Protein 2YN1 (pdb70)

Solvent-accessible surface area: 10398 Å² total; per-residue (Å²): 65,54,62,134,3,68,29,140,33,10,71,112,31,3,39,131,30,157,75,27,1,0,0,0,0,60,0,116,81,0,24,1,4,105,73,2,28,77,33,0,79,83,0,3,117,96,16,62,77,124,2,48,1,0,27,0,16,20,88,131,6,82,118,7,12,81,140,42,34,16,157,5,0,0,4,0,17,0,3,79,151,27,122,61,47,17,59,83,73,8,18,19,48,64,73,94,2,76,119,18,0,92,83,47,62,53,2,1,25,4,34,40,122,5,11,67,117,3,3,37,129,25,154,83,27,1,0,0,0,0,68,0,130,156,5,38,69,4,115,138,6,26,65,36,0,40,87,0,2,127,94,12,118,69,121,4,38,1,0,25,0,14,22,83,132,6,76,126,8,11,82,146,45,30,17,219,35,27,4,4,0,10,0,2,73,140,28,116,63,45,19,61,90,106,26,60,20,48,73,81,97,1,66,120,8,0,90,85,45,66

B-factor: mean 19.27, std 8.65, range [5.26, 53.18]

CATH classification: 3.40.30.10

Radius of gyration: 17.65 Å; Cα contacts (8 Å, |Δi|>4): 413; chains: 2; bounding box: 42×41×45 Å

Secondary structure (DSSP, 8-state):
-EEE--TTTHIIIIIT-SS-EEEEEE-TT-HHHHHHHHHHHHHHHHTTTT-EEEEEETTT-HHHHHHTT--SBSEEEEEETTEEEEEEES---HHHHHHHHHHH-/-EEE--TTTHIIIIIT-SS-EEEEEE-TT-HHHHHHHHHHHHHHHHTTTT-EEEEEETTT-HHHHHHTT--SSSEEEEEETTEEEEEEES---HHHHHHHHHHH-

Structure (mmCIF, N/CA/C/O backbone):
data_2YN1
#
_entry.id   2YN1
#
_cell.length_a   36.090
_cell.length_b   62.910
_cell.length_c   42.910
_cell.angle_alpha   90.00
_cell.angle_beta   109.17
_cell.angle_gamma   90.00
#
_symmetry.space_group_name_H-M   'P 1 21 1'
#
loop_
_entity.id
_entity.type
_entity.pdbx_description
1 polymer 'LGPCA THIOREDOXIN'
2 non-polymer 'TRIETHYLENE GLYCOL'
3 water water
#
loop_
_atom_site.group_PDB
_atom_site.id
_atom_site.type_symbol
_atom_site.label_atom_id
_atom_site.label_alt_id
_atom_site.label_comp_id
_atom_site.label_asym_id
_atom_site.label_entity_id
_atom_site.label_seq_id
_atom_site.pdbx_PDB_ins_code
_atom_site.Cartn_x
_atom_site.Cartn_y
_atom_site.Cartn_z
_atom_site.occupancy
_atom_site.B_iso_or_equiv
_atom_site.auth_seq_id
_atom_site.auth_comp_id
_atom_site.auth_asym_id
_atom_site.auth_atom_id
_atom_site.pdbx_PDB_model_num
ATOM 1 N N . SER A 1 2 ? 0.491 -11.423 25.013 1.00 35.24 2 SER A N 1
ATOM 2 C CA . SER A 1 2 ? 1.620 -11.415 25.939 1.00 31.04 2 SER A CA 1
ATOM 3 C C . SER A 1 2 ? 2.946 -11.173 25.220 1.00 15.67 2 SER A C 1
ATOM 4 O O . SER A 1 2 ? 3.423 -12.014 24.436 1.00 21.52 2 SER A O 1
ATOM 11 N N . ILE A 1 3 ? 3.580 -10.041 25.526 1.00 18.29 3 ILE A N 1
ATOM 12 C CA . ILE A 1 3 ? 4.891 -9.721 24.977 1.00 11.23 3 ILE A CA 1
ATOM 13 C C . ILE A 1 3 ? 5.913 -9.446 26.074 1.00 10.22 3 ILE A C 1
ATOM 14 O O . ILE A 1 3 ? 5.625 -8.673 26.987 1.00 11.47 3 ILE A O 1
ATOM 30 N N . ILE A 1 4 ? 7.066 -10.080 25.995 1.00 9.05 4 ILE A N 1
ATOM 31 C CA . ILE A 1 4 ? 8.172 -9.829 26.890 1.00 10.73 4 ILE A CA 1
ATOM 32 C C . ILE A 1 4 ? 9.330 -9.236 26.118 1.00 8.83 4 ILE A C 1
ATOM 33 O O . ILE A 1 4 ? 9.531 -9.527 24.940 1.00 9.36 4 ILE A O 1
ATOM 49 N N . HIS A 1 5 ? 10.064 -8.372 26.798 1.00 8.72 5 HIS A N 1
ATOM 50 C CA . HIS A 1 5 ? 11.328 -7.820 26.292 1.00 9.73 5 HIS A CA 1
ATOM 51 C C . HIS A 1 5 ? 12.472 -8.646 26.832 1.00 8.14 5 HIS A C 1
ATOM 52 O O . HIS A 1 5 ? 12.605 -8.829 28.036 1.00 10.46 5 HIS A O 1
ATOM 67 N N . VAL A 1 6 ? 13.276 -9.163 25.928 1.00 9.03 6 VAL A N 1
ATOM 68 C CA . VAL A 1 6 ? 14.278 -10.155 26.260 1.00 9.15 6 VAL A CA 1
ATOM 69 C C . VAL A 1 6 ? 15.667 -9.579 25.967 1.00 10.45 6 VAL A C 1
ATOM 70 O O . VAL A 1 6 ? 15.844 -8.810 24.988 1.00 11.52 6 VAL A O 1
ATOM 83 N N . THR A 1 7 ? 16.673 -9.978 26.744 1.00 10.31 7 THR A N 1
ATOM 84 C CA . THR A 1 7 ? 18.060 -9.541 26.525 1.00 9.61 7 THR A CA 1
ATOM 85 C C . THR A 1 7 ? 18.977 -10.726 26.313 1.00 11.30 7 THR A C 1
ATOM 86 O O . THR A 1 7 ? 18.586 -11.876 26.493 1.00 11.37 7 THR A O 1
ATOM 97 N N . ASP A 1 8 ? 20.219 -10.433 25.959 1.00 12.73 8 ASP A N 1
ATOM 98 C CA . ASP A 1 8 ? 21.246 -11.448 25.807 1.00 12.15 8 ASP A CA 1
ATOM 99 C C . ASP A 1 8 ? 21.295 -12.351 27.034 1.00 13.56 8 ASP A C 1
ATOM 100 O O . ASP A 1 8 ? 21.413 -13.571 26.908 1.00 14.02 8 ASP A O 1
ATOM 109 N N . ASP A 1 9 ? 21.193 -11.765 28.223 1.00 13.55 9 ASP A N 1
ATOM 110 C CA . ASP A 1 9 ? 21.341 -12.531 29.451 1.00 14.87 9 ASP A CA 1
ATOM 111 C C . ASP A 1 9 ? 20.149 -13.419 29.745 1.00 16.37 9 ASP A C 1
ATOM 112 O O . ASP A 1 9 ? 20.289 -14.416 30.463 1.00 21.10 9 ASP A O 1
ATOM 121 N N . SER A 1 10 ? 18.979 -13.073 29.234 1.00 12.20 10 SER A N 1
ATOM 122 C CA . SER A 1 10 ? 17.793 -13.856 29.515 1.00 12.37 10 SER A CA 1
ATOM 123 C C . SER A 1 10 ? 17.304 -14.700 28.354 1.00 11.27 10 SER A C 1
ATOM 124 O O . SER A 1 10 ? 16.317 -15.412 28.501 1.00 11.16 10 SER A O 1
ATOM 132 N N . PHE A 1 11 ? 17.949 -14.616 27.195 1.00 10.41 11 PHE A N 1
ATOM 133 C CA . PHE A 1 11 ? 17.452 -15.270 25.993 1.00 10.10 11 PHE A CA 1
ATOM 134 C C . PHE A 1 11 ? 17.331 -16.784 26.172 1.00 9.69 11 PHE A C 1
ATOM 135 O O . PHE A 1 11 ? 16.361 -17.406 25.742 1.00 9.37 11 PHE A O 1
ATOM 152 N N . ASP A 1 12 ? 18.325 -17.385 26.787 1.00 10.39 12 ASP A N 1
ATOM 153 C CA . ASP A 1 12 ? 18.285 -18.830 26.964 1.00 11.39 12 ASP A CA 1
ATOM 154 C C . ASP A 1 12 ? 17.057 -19.244 27.755 1.00 12.22 12 ASP A C 1
ATOM 155 O O . ASP A 1 12 ? 16.309 -20.139 27.351 1.00 12.74 12 ASP A O 1
ATOM 164 N N A GLN A 1 13 ? 16.825 -18.566 28.869 0.40 12.20 13 GLN A N 1
ATOM 165 N N B GLN A 1 13 ? 16.838 -18.596 28.892 0.60 10.95 13 GLN A N 1
ATOM 166 C CA A GLN A 1 13 ? 15.684 -18.886 29.708 0.40 14.34 13 GLN A CA 1
ATOM 167 C CA B GLN A 1 13 ? 15.661 -18.891 29.705 0.60 14.46 13 GLN A CA 1
ATOM 168 C C A GLN A 1 13 ? 14.336 -18.563 29.072 0.40 10.86 13 GLN A C 1
ATOM 169 C C B GLN A 1 13 ? 14.339 -18.590 29.010 0.60 12.42 13 GLN A C 1
ATOM 170 O O A GLN A 1 13 ? 13.397 -19.360 29.143 0.40 17.95 13 GLN A O 1
ATOM 171 O O B GLN A 1 13 ? 13.428 -19.428 28.962 0.60 11.53 13 GLN A O 1
ATOM 198 N N . ASP A 1 14 ? 14.235 -17.385 28.472 1.00 10.45 14 ASP A N 1
ATOM 199 C CA . ASP A 1 14 ? 12.958 -16.872 28.018 1.00 11.52 14 ASP A CA 1
ATOM 200 C C . ASP A 1 14 ? 12.537 -17.456 26.677 1.00 10.37 14 ASP A C 1
ATOM 201 O O . ASP A 1 14 ? 11.324 -17.555 26.386 1.00 10.37 14 ASP A O 1
ATOM 210 N N . VAL A 1 15 ? 13.522 -17.792 25.832 1.00 8.64 15 VAL A N 1
ATOM 211 C CA . VAL A 1 15 ? 13.239 -18.248 24.484 1.00 8.87 15 VAL A CA 1
ATOM 212 C C . VAL A 1 15 ? 13.616 -19.719 24.304 1.00 9.13 15 VAL A C 1
ATOM 213 O O . VAL A 1 15 ? 12.773 -20.543 23.917 1.00 11.53 15 VAL A O 1
ATOM 226 N N . LEU A 1 16 ? 14.842 -20.076 24.616 1.00 8.90 16 LEU A N 1
ATOM 227 C CA . LEU A 1 16 ? 15.269 -21.448 24.351 1.00 9.80 16 LEU A CA 1
ATOM 228 C C . LEU A 1 16 ? 14.617 -22.485 25.277 1.00 11.20 16 LEU A C 1
ATOM 229 O O . LEU A 1 16 ? 14.434 -23.630 24.879 1.00 14.16 16 LEU A O 1
ATOM 245 N N . LYS A 1 17 ? 14.221 -22.085 26.485 1.00 10.21 17 LYS A N 1
ATOM 246 C CA . LYS A 1 17 ? 13.650 -23.013 27.455 1.00 11.58 17 LYS A CA 1
ATOM 247 C C . LYS A 1 17 ? 12.146 -22.807 27.645 1.00 11.65 17 LYS A C 1
ATOM 248 O O . LYS A 1 17 ? 11.555 -23.380 28.573 1.00 13.81 17 LYS A O 1
ATOM 267 N N . ALA A 1 18 ? 11.515 -22.060 26.746 1.00 12.65 18 ALA A N 1
ATOM 268 C CA . ALA A 1 18 ? 10.081 -21.832 26.815 1.00 12.49 18 ALA A CA 1
ATOM 269 C C . ALA A 1 18 ? 9.272 -23.113 26.591 1.00 12.83 18 ALA A C 1
ATOM 270 O O . ALA A 1 18 ? 9.715 -24.017 25.883 1.00 15.14 18 ALA A O 1
ATOM 277 N N A ASP A 1 19 ? 8.088 -23.154 27.190 0.80 13.28 19 ASP A N 1
ATOM 278 N N B ASP A 1 19 ? 8.074 -23.193 27.147 0.20 10.83 19 ASP A N 1
ATOM 279 C CA A ASP A 1 19 ? 7.186 -24.308 27.129 0.80 13.83 19 ASP A CA 1
ATOM 280 C CA B ASP A 1 19 ? 7.271 -24.406 27.001 0.20 11.84 19 ASP A CA 1
ATOM 281 C C A ASP A 1 19 ? 6.307 -24.264 25.895 0.80 11.75 19 ASP A C 1
ATOM 282 C C B ASP A 1 19 ? 6.250 -24.281 25.869 0.20 11.78 19 ASP A C 1
ATOM 283 O O A ASP A 1 19 ? 5.608 -25.218 25.617 0.80 12.81 19 ASP A O 1
ATOM 284 O O B ASP A 1 19 ? 5.457 -25.188 25.624 0.20 17.10 19 ASP A O 1
ATOM 301 N N . LYS A 1 20 ? 6.277 -23.136 25.196 1.00 12.97 20 LYS A N 1
ATOM 302 C CA A LYS A 1 20 ? 5.565 -23.086 23.935 0.36 15.60 20 LYS A CA 1
ATOM 303 C CA B LYS A 1 20 ? 5.477 -22.892 23.994 0.64 10.88 20 LYS A CA 1
ATOM 304 C C . LYS A 1 20 ? 6.404 -22.323 22.935 1.00 11.14 20 LYS A C 1
ATOM 305 O O . LYS A 1 20 ? 7.440 -21.750 23.291 1.00 11.18 20 LYS A O 1
ATOM 342 N N . PRO A 1 21 ? 6.022 -22.397 21.654 1.00 11.61 21 PRO A N 1
ATOM 343 C CA . PRO A 1 21 ? 6.789 -21.700 20.622 1.00 10.55 21 PRO A CA 1
ATOM 344 C C . PRO A 1 21 ? 6.918 -20.221 20.952 1.00 10.89 21 PRO A C 1
ATOM 345 O O . PRO A 1 21 ? 6.062 -19.599 21.546 1.00 12.46 21 PRO A O 1
ATOM 356 N N . VAL A 1 22 ? 8.034 -19.631 20.531 1.00 9.63 22 VAL A N 1
ATOM 357 C CA . VAL A 1 22 ? 8.278 -18.236 20.777 1.00 8.57 22 VAL A CA 1
ATOM 358 C C . VAL A 1 22 ? 8.571 -17.519 19.463 1.00 9.06 22 VAL A C 1
ATOM 359 O O . VAL A 1 22 ? 9.496 -17.899 18.726 1.00 8.93 22 VAL A O 1
ATOM 372 N N . LEU A 1 23 ? 7.819 -16.459 19.178 1.00 7.86 23 LEU A N 1
ATOM 373 C CA . LEU A 1 23 ? 8.110 -15.591 18.046 1.00 6.87 23 LEU A CA 1
ATOM 374 C C . LEU A 1 23 ? 8.937 -14.453 18.533 1.00 6.92 23 LEU A C 1
ATOM 375 O O . LEU A 1 23 ? 8.491 -13.635 19.350 1.00 9.24 23 LEU A O 1
ATOM 391 N N . VAL A 1 24 ? 10.158 -14.360 18.035 1.00 6.62 24 VAL A N 1
ATOM 392 C CA . VAL A 1 24 ? 11.104 -13.318 18.399 1.00 5.71 24 VAL A CA 1
ATOM 393 C C . VAL A 1 24 ? 11.114 -12.225 17.335 1.00 7.18 24 VAL A C 1
ATOM 394 O O . VAL A 1 24 ? 11.350 -12.490 16.164 1.00 7.78 24 VAL A O 1
ATOM 407 N N . ASP A 1 25 ? 10.899 -10.988 17.782 1.00 6.59 25 ASP A N 1
ATOM 408 C CA . ASP A 1 25 ? 10.900 -9.769 16.951 1.00 6.39 25 ASP A CA 1
ATOM 409 C C . ASP A 1 25 ? 12.194 -9.051 17.199 1.00 6.12 25 ASP A C 1
ATOM 410 O O . ASP A 1 25 ? 12.389 -8.511 18.289 1.00 7.77 25 ASP A O 1
ATOM 419 N N . PHE A 1 26 ? 13.079 -9.060 16.206 1.00 6.64 26 PHE A N 1
ATOM 420 C CA . PHE A 1 26 ? 14.321 -8.326 16.300 1.00 7.44 26 PHE A CA 1
ATOM 421 C C . PHE A 1 26 ? 14.131 -6.923 15.755 1.00 7.44 26 PHE A C 1
ATOM 422 O O . PHE A 1 26 ? 13.735 -6.769 14.588 1.00 9.57 26 PHE A O 1
ATOM 439 N N . TRP A 1 27 ? 14.373 -5.906 16.582 1.00 7.95 27 TRP A N 1
ATOM 440 C CA . TRP A 1 27 ? 14.019 -4.536 16.251 1.00 8.82 27 TRP A CA 1
ATOM 441 C C . TRP A 1 27 ? 15.071 -3.563 16.744 1.00 8.26 27 TRP A C 1
ATOM 442 O O . TRP A 1 27 ? 15.994 -3.937 17.458 1.00 9.72 27 TRP A O 1
ATOM 463 N N . ALA A 1 28 ? 14.944 -2.308 16.301 1.00 8.64 28 ALA A N 1
ATOM 464 C CA . ALA A 1 28 ? 15.753 -1.199 16.809 1.00 8.68 28 ALA A CA 1
ATOM 465 C C . ALA A 1 28 ? 15.005 0.094 16.485 1.00 10.48 28 ALA A C 1
ATOM 466 O O . ALA A 1 28 ? 14.122 0.139 15.635 1.00 10.58 28 ALA A O 1
ATOM 473 N N . GLU A 1 29 ? 15.411 1.160 17.153 1.00 11.46 29 GLU A N 1
ATOM 474 C CA A GLU A 1 29 ? 14.800 2.483 17.025 0.53 12.45 29 GLU A CA 1
ATOM 475 C CA B GLU A 1 29 ? 14.738 2.453 17.009 0.47 12.42 29 GLU A CA 1
ATOM 476 C C . GLU A 1 29 ? 14.860 3.042 15.609 1.00 12.91 29 GLU A C 1
ATOM 477 O O . GLU A 1 29 ? 13.976 3.805 15.175 1.00 13.73 29 GLU A O 1
ATOM 500 N N . TRP A 1 30 ? 15.931 2.706 14.898 1.00 12.17 30 TRP A N 1
ATOM 501 C CA . TRP A 1 30 ? 16.155 3.253 13.567 1.00 13.57 30 TRP A CA 1
ATOM 502 C C . TRP A 1 30 ? 15.453 2.481 12.482 1.00 12.28 30 TRP A C 1
ATOM 503 O O . TRP A 1 30 ? 15.685 2.698 11.288 1.00 14.86 30 TRP A O 1
ATOM 524 N N . CYS A 1 31 ? 14.615 1.541 12.898 1.00 12.31 31 CYS A N 1
ATOM 525 C CA . CYS A 1 31 ? 13.935 0.670 11.954 1.00 13.81 31 CYS A CA 1
ATOM 526 C C . CYS A 1 31 ? 12.470 1.056 11.751 1.00 12.00 31 CYS A C 1
ATOM 527 O O . CYS A 1 31 ? 11.623 0.685 12.539 1.00 12.44 31 CYS A O 1
ATOM 534 N N . GLY A 1 32 ? 12.168 1.787 10.694 1.00 13.39 32 GLY A N 1
ATOM 535 C CA . GLY A 1 32 ? 10.803 2.215 10.457 1.00 14.84 32 GLY A CA 1
ATOM 536 C C . GLY A 1 32 ? 9.817 1.062 10.274 1.00 12.75 32 GLY A C 1
ATOM 537 O O . GLY A 1 32 ? 8.744 1.034 10.851 1.00 13.84 32 GLY A O 1
ATOM 541 N N . PRO A 1 33 ? 10.182 0.071 9.449 1.00 12.30 33 PRO A N 1
ATOM 542 C CA . PRO A 1 33 ? 9.253 -1.044 9.267 1.00 11.56 33 PRO A CA 1
ATOM 543 C C . PRO A 1 33 ? 9.011 -1.824 10.540 1.00 12.48 33 PRO A C 1
ATOM 544 O O . PRO A 1 33 ? 7.938 -2.383 10.687 1.00 13.39 33 PRO A O 1
ATOM 555 N N . CYS A 1 34 ? 9.994 -1.879 11.429 1.00 9.89 34 CYS A N 1
ATOM 556 C CA . CYS A 1 34 ? 9.785 -2.516 12.724 1.00 11.50 34 CYS A CA 1
ATOM 557 C C . CYS A 1 34 ? 8.648 -1.819 13.467 1.00 13.79 34 CYS A C 1
ATOM 558 O O . CYS A 1 34 ? 7.809 -2.481 14.096 1.00 13.76 34 CYS A O 1
ATOM 565 N N A LYS A 1 35 ? 8.601 -0.493 13.400 0.73 10.90 35 LYS A N 1
ATOM 566 N N B LYS A 1 35 ? 8.645 -0.493 13.403 0.27 15.57 35 LYS A N 1
ATOM 567 C CA A LYS A 1 35 ? 7.547 0.266 14.086 0.73 15.36 35 LYS A CA 1
ATOM 568 C CA B LYS A 1 35 ? 7.623 0.305 14.061 0.27 16.86 35 LYS A CA 1
ATOM 569 C C A LYS A 1 35 ? 6.208 0.029 13.435 0.73 18.17 35 LYS A C 1
ATOM 570 C C B LYS A 1 35 ? 6.271 -0.006 13.446 0.27 13.35 35 LYS A C 1
ATOM 571 O O A LYS A 1 35 ? 5.167 0.018 14.105 0.73 18.40 35 LYS A O 1
ATOM 572 O O B LYS A 1 35 ? 5.275 -0.133 14.165 0.27 15.09 35 LYS A O 1
ATOM 609 N N . MET A 1 36 ? 6.238 -0.148 12.123 1.00 17.64 36 MET A N 1
ATOM 610 C CA A MET A 1 36 ? 5.044 -0.467 11.336 0.40 18.27 36 MET A CA 1
ATOM 611 C CA B MET A 1 36 ? 4.996 -0.422 11.428 0.60 18.62 36 MET A CA 1
ATOM 612 C C . MET A 1 36 ? 4.424 -1.787 11.791 1.00 17.18 36 MET A C 1
ATOM 613 O O . MET A 1 36 ? 3.200 -1.922 11.885 1.00 21.86 36 MET A O 1
ATOM 640 N N . ILE A 1 37 ? 5.260 -2.780 12.069 1.00 13.35 37 ILE A N 1
ATOM 641 C CA . ILE A 1 37 ? 4.732 -4.088 12.422 1.00 15.92 37 ILE A CA 1
ATOM 642 C C . ILE A 1 37 ? 4.441 -4.255 13.913 1.00 13.71 37 ILE A C 1
ATOM 643 O O . ILE A 1 37 ? 3.737 -5.196 14.311 1.00 13.31 37 ILE A O 1
ATOM 659 N N . ALA A 1 38 ? 4.943 -3.350 14.753 1.00 12.36 38 ALA A N 1
ATOM 660 C CA . ALA A 1 38 ? 4.750 -3.499 16.188 1.00 11.31 38 ALA A CA 1
ATOM 661 C C . ALA A 1 38 ? 3.277 -3.655 16.582 1.00 12.49 38 ALA A C 1
ATOM 662 O O . ALA A 1 38 ? 2.958 -4.567 17.343 1.00 13.59 38 ALA A O 1
ATOM 669 N N . PRO A 1 39 ? 2.374 -2.786 16.094 1.00 13.80 39 PRO A N 1
ATOM 670 C CA . PRO A 1 39 ? 0.959 -2.954 16.472 1.00 15.47 39 PRO A CA 1
ATOM 671 C C . PRO A 1 39 ? 0.357 -4.283 15.992 1.00 15.44 39 PRO A C 1
ATOM 672 O O . PRO A 1 39 ? -0.556 -4.801 16.646 1.00 16.40 39 PRO A O 1
ATOM 683 N N . ILE A 1 40 ? 0.837 -4.818 14.867 1.00 13.23 40 ILE A N 1
ATOM 684 C CA A ILE A 1 40 ? 0.392 -6.117 14.391 0.56 12.47 40 ILE A CA 1
ATOM 685 C CA B ILE A 1 40 ? 0.397 -6.120 14.392 0.44 12.09 40 ILE A CA 1
ATOM 686 C C . ILE A 1 40 ? 0.844 -7.188 15.373 1.00 13.45 40 ILE A C 1
ATOM 687 O O . ILE A 1 40 ? 0.071 -8.068 15.734 1.00 14.82 40 ILE A O 1
ATOM 718 N N . LEU A 1 41 ? 2.095 -7.118 15.836 1.00 11.21 41 LEU A N 1
ATOM 719 C CA . LEU A 1 41 ? 2.555 -8.101 16.810 1.00 12.36 41 LEU A CA 1
ATOM 720 C C . LEU A 1 41 ? 1.788 -8.016 18.118 1.00 13.76 41 LEU A C 1
ATOM 721 O O . LEU A 1 41 ? 1.552 -9.026 18.771 1.00 13.68 41 LEU A O 1
ATOM 737 N N . ASP A 1 42 ? 1.401 -6.808 18.521 1.00 13.65 42 ASP A N 1
ATOM 738 C CA . ASP A 1 42 ? 0.610 -6.651 19.729 1.00 14.97 42 ASP A CA 1
ATOM 739 C C . ASP A 1 42 ? -0.680 -7.468 19.584 1.00 14.73 42 ASP A C 1
ATOM 740 O O . ASP A 1 42 ? -1.086 -8.170 20.507 1.00 17.30 42 ASP A O 1
ATOM 749 N N . GLU A 1 43 ? -1.324 -7.354 18.428 1.00 14.39 43 GLU A N 1
ATOM 750 C CA . GLU A 1 43 ? -2.579 -8.071 18.188 1.00 13.31 43 GLU A CA 1
ATOM 751 C C . GLU A 1 43 ? -2.330 -9.574 18.100 1.00 15.13 43 GLU A C 1
ATOM 752 O O . GLU A 1 43 ? -3.047 -10.371 18.709 1.00 14.59 43 GLU A O 1
ATOM 764 N N . ILE A 1 44 ? -1.303 -9.962 17.375 1.00 12.36 44 ILE A N 1
ATOM 765 C CA . ILE A 1 44 ? -1.005 -11.374 17.222 1.00 10.81 44 ILE A CA 1
ATOM 766 C C . ILE A 1 44 ? -0.681 -12.030 18.548 1.00 12.03 44 ILE A C 1
ATOM 767 O O . ILE A 1 44 ? -1.092 -13.178 18.814 1.00 10.75 44 ILE A O 1
ATOM 783 N N . ALA A 1 45 ? 0.037 -11.319 19.402 1.00 11.71 45 ALA A N 1
ATOM 784 C CA . ALA A 1 45 ? 0.387 -11.881 20.684 1.00 13.66 45 ALA A CA 1
ATOM 785 C C . ALA A 1 45 ? -0.845 -12.231 21.510 1.00 14.14 45 ALA A C 1
ATOM 786 O O . ALA A 1 45 ? -0.846 -13.229 22.257 1.00 15.95 45 ALA A O 1
ATOM 793 N N . GLU A 1 46 ? -1.889 -11.425 21.384 1.00 13.70 46 GLU A N 1
ATOM 794 C CA . GLU A 1 46 ? -3.113 -11.689 22.111 1.00 15.08 46 GLU A CA 1
ATOM 795 C C . GLU A 1 46 ? -3.877 -12.820 21.436 1.00 15.59 46 GLU A C 1
ATOM 796 O O . GLU A 1 46 ? -4.325 -13.763 22.090 1.00 17.47 46 GLU A O 1
ATOM 808 N N . GLU A 1 47 ? -4.040 -12.725 20.122 1.00 13.64 47 GLU A N 1
ATOM 809 C CA . GLU A 1 47 ? -4.868 -13.663 19.375 1.00 14.03 47 GLU A CA 1
ATOM 810 C C . GLU A 1 47 ? -4.292 -15.088 19.415 1.00 13.57 47 GLU A C 1
ATOM 811 O O . GLU A 1 47 ? -5.030 -16.055 19.471 1.00 14.36 47 GLU A O 1
ATOM 823 N N . TYR A 1 48 ? -2.974 -15.205 19.469 1.00 12.49 48 TYR A N 1
ATOM 824 C CA . TYR A 1 48 ? -2.284 -16.493 19.486 1.00 12.59 48 TYR A CA 1
ATOM 825 C C . TYR A 1 48 ? -1.764 -16.872 20.878 1.00 13.11 48 TYR A C 1
ATOM 826 O O . TYR A 1 48 ? -0.938 -17.771 20.997 1.00 15.53 48 TYR A O 1
ATOM 844 N N A GLU A 1 49 ? -2.269 -16.196 21.910 0.44 15.62 49 GLU A N 1
ATOM 845 N N B GLU A 1 49 ? -2.268 -16.229 21.925 0.56 16.14 49 GLU A N 1
ATOM 846 C CA A GLU A 1 49 ? -1.879 -16.440 23.302 0.44 19.18 49 GLU A CA 1
ATOM 847 C CA B GLU A 1 49 ? -1.748 -16.458 23.272 0.56 26.02 49 GLU A CA 1
ATOM 848 C C A GLU A 1 49 ? -1.728 -17.930 23.625 0.44 20.39 49 GLU A C 1
ATOM 849 C C B GLU A 1 49 ? -1.777 -17.923 23.727 0.56 18.96 49 GLU A C 1
ATOM 850 O O A GLU A 1 49 ? -0.732 -18.368 24.215 0.44 14.27 49 GLU A O 1
ATOM 851 O O B GLU A 1 49 ? -0.943 -18.333 24.534 0.56 31.55 49 GLU A O 1
ATOM 874 N N . GLY A 1 50 ? -2.717 -18.713 23.226 1.00 18.76 50 GLY A N 1
ATOM 875 C CA . GLY A 1 50 ? -2.754 -20.121 23.587 1.00 20.22 50 GLY A CA 1
ATOM 876 C C . GLY A 1 50 ? -1.677 -20.971 22.913 1.00 23.28 50 GLY A C 1
ATOM 877 O O . GLY A 1 50 ? -1.415 -22.100 23.326 1.00 25.00 50 GLY A O 1
ATOM 882 N N . LYS A 1 51 ? -1.063 -20.420 21.874 1.00 17.10 51 LYS A N 1
ATOM 883 C CA . LYS A 1 51 ? -0.198 -21.155 20.954 1.00 15.45 51 LYS A CA 1
ATOM 884 C C . LYS A 1 51 ? 1.238 -20.691 20.914 1.00 15.95 51 LYS A C 1
ATOM 885 O O . LYS A 1 51 ? 2.088 -21.387 20.365 1.00 18.55 51 LYS A O 1
ATOM 904 N N . LEU A 1 52 ? 1.505 -19.536 21.485 1.00 13.06 52 LEU A N 1
ATOM 905 C CA A LEU A 1 52 ? 2.691 -18.797 21.159 0.56 12.26 52 LEU A CA 1
ATOM 906 C CA B LEU A 1 52 ? 2.664 -18.762 21.113 0.44 18.40 52 LEU A CA 1
ATOM 907 C C . LEU A 1 52 ? 2.993 -17.742 22.197 1.00 13.70 52 LEU A C 1
ATOM 908 O O . LEU A 1 52 ? 2.093 -17.155 22.781 1.00 15.04 52 LEU A O 1
ATOM 939 N N . LYS A 1 53 ? 4.280 -17.535 22.445 1.00 12.38 53 LYS A N 1
ATOM 940 C CA . LYS A 1 53 ? 4.806 -16.497 23.268 1.00 14.09 53 LYS A CA 1
ATOM 941 C C . LYS A 1 53 ? 5.512 -15.505 22.322 1.00 14.91 53 LYS A C 1
ATOM 942 O O . LYS A 1 53 ? 6.146 -15.946 21.386 1.00 14.00 53 LYS A O 1
ATOM 961 N N . VAL A 1 54 ? 5.356 -14.204 22.522 1.00 12.66 54 VAL A N 1
ATOM 962 C CA . VAL A 1 54 ? 6.070 -13.199 21.732 1.00 12.67 54 VAL A CA 1
ATOM 963 C C . VAL A 1 54 ? 7.156 -12.489 22.534 1.00 15.22 54 VAL A C 1
ATOM 964 O O . VAL A 1 54 ? 6.918 -12.074 23.672 1.00 12.05 54 VAL A O 1
ATOM 977 N N . ALA A 1 55 ? 8.357 -12.417 21.974 1.00 10.53 55 ALA A N 1
ATOM 978 C CA . ALA A 1 55 ? 9.475 -11.780 22.612 1.00 9.96 55 ALA A CA 1
ATOM 979 C C . ALA A 1 55 ? 10.085 -10.733 21.727 1.00 8.67 55 ALA A C 1
ATOM 980 O O . ALA A 1 55 ? 10.170 -10.941 20.506 1.00 13.32 55 ALA A O 1
ATOM 987 N N . LYS A 1 56 ? 10.538 -9.632 22.295 1.00 8.03 56 LYS A N 1
ATOM 988 C CA . LYS A 1 56 ? 11.189 -8.587 21.507 1.00 9.40 56 LYS A CA 1
ATOM 989 C C . LYS A 1 56 ? 12.628 -8.498 21.944 1.00 8.85 56 LYS A C 1
ATOM 990 O O . LYS A 1 56 ? 12.925 -8.514 23.133 1.00 10.28 56 LYS A O 1
ATOM 1009 N N . VAL A 1 57 ? 13.525 -8.404 20.968 1.00 9.02 57 VAL A N 1
ATOM 1010 C CA . VAL A 1 57 ? 14.928 -8.255 21.221 1.00 9.18 57 VAL A CA 1
ATOM 1011 C C . VAL A 1 57 ? 15.442 -7.050 20.459 1.00 7.85 57 VAL A C 1
ATOM 1012 O O . VAL A 1 57 ? 15.430 -7.031 19.217 1.00 8.44 57 VAL A O 1
ATOM 1025 N N . ASN A 1 58 ? 15.870 -6.039 21.194 1.00 8.65 58 ASN A N 1
ATOM 1026 C CA . ASN A 1 58 ? 16.454 -4.856 20.578 1.00 10.68 58 ASN A CA 1
ATOM 1027 C C . ASN A 1 58 ? 17.872 -5.212 20.172 1.00 10.83 58 ASN A C 1
ATOM 1028 O O . ASN A 1 58 ? 18.681 -5.546 21.028 1.00 12.27 58 ASN A O 1
ATOM 1039 N N . ILE A 1 59 ? 18.185 -5.173 18.879 1.00 9.32 59 ILE A N 1
ATOM 1040 C CA . ILE A 1 59 ? 19.496 -5.661 18.430 1.00 11.43 59 ILE A CA 1
ATOM 1041 C C . ILE A 1 59 ? 20.647 -4.732 18.769 1.00 12.28 59 ILE A C 1
ATOM 1042 O O . ILE A 1 59 ? 21.778 -5.192 18.850 1.00 14.21 59 ILE A O 1
ATOM 1058 N N . ASP A 1 60 ? 20.378 -3.451 18.989 1.00 11.79 60 ASP A N 1
ATOM 1059 C CA . ASP A 1 60 ? 21.469 -2.538 19.346 1.00 15.90 60 ASP A CA 1
ATOM 1060 C C . ASP A 1 60 ? 21.933 -2.842 20.769 1.00 15.16 60 ASP A C 1
ATOM 1061 O O . ASP A 1 60 ? 23.124 -2.723 21.082 1.00 19.88 60 ASP A O 1
ATOM 1070 N N . GLU A 1 61 ? 20.999 -3.249 21.624 1.00 13.64 61 GLU A N 1
ATOM 1071 C CA . GLU A 1 61 ? 21.285 -3.506 23.021 1.00 14.23 61 GLU A CA 1
ATOM 1072 C C . GLU A 1 61 ? 21.734 -4.951 23.267 1.00 12.27 61 GLU A C 1
ATOM 1073 O O . GLU A 1 61 ? 22.313 -5.250 24.316 1.00 13.22 61 GLU A O 1
ATOM 1085 N N . ASN A 1 62 ? 21.514 -5.824 22.296 1.00 11.51 62 ASN A N 1
ATOM 1086 C CA . ASN A 1 62 ? 21.784 -7.252 22.477 1.00 10.90 62 ASN A CA 1
ATOM 1087 C C . ASN A 1 62 ? 22.602 -7.842 21.335 1.00 11.06 62 ASN A C 1
ATOM 1088 O O . ASN A 1 62 ? 22.100 -8.643 20.539 1.00 11.26 62 ASN A O 1
ATOM 1099 N N . PRO A 1 63 ? 23.876 -7.472 21.273 1.00 12.41 63 PRO A N 1
ATOM 1100 C CA . PRO A 1 63 ? 24.734 -7.915 20.173 1.00 12.97 63 PRO A CA 1
ATOM 1101 C C . PRO A 1 63 ? 25.033 -9.402 20.213 1.00 12.61 63 PRO A C 1
ATOM 1102 O O . PRO A 1 63 ? 25.338 -9.986 19.179 1.00 13.73 63 PRO A O 1
ATOM 1113 N N . GLU A 1 64 ? 24.994 -10.028 21.373 1.00 11.69 64 GLU A N 1
ATOM 1114 C CA . GLU A 1 64 ? 25.327 -11.446 21.409 1.00 13.39 64 GLU A CA 1
ATOM 1115 C C . GLU A 1 64 ? 24.272 -12.235 20.646 1.00 11.64 64 GLU A C 1
ATOM 1116 O O . GLU A 1 64 ? 24.599 -13.123 19.842 1.00 12.30 64 GLU A O 1
ATOM 1128 N N . THR A 1 65 ? 23.004 -11.915 20.868 1.00 10.32 65 THR A N 1
ATOM 1129 C CA . THR A 1 65 ? 21.945 -12.691 20.259 1.00 9.81 65 THR A CA 1
ATOM 1130 C C . THR A 1 65 ? 21.886 -12.336 18.771 1.00 9.23 65 THR A C 1
ATOM 1131 O O . THR A 1 65 ? 21.706 -13.206 17.919 1.00 10.14 65 THR A O 1
ATOM 1142 N N . ALA A 1 66 ? 22.096 -11.068 18.435 1.00 10.23 66 ALA A N 1
ATOM 1143 C CA . ALA A 1 66 ? 22.087 -10.695 17.038 1.00 11.95 66 ALA A CA 1
ATOM 1144 C C . ALA A 1 66 ? 23.179 -11.451 16.280 1.00 11.37 66 ALA A C 1
ATOM 1145 O O . ALA A 1 66 ? 22.944 -11.961 15.190 1.00 12.20 66 ALA A O 1
ATOM 1152 N N . ALA A 1 67 ? 24.383 -11.516 16.846 1.00 10.64 67 ALA A N 1
ATOM 1153 C CA . ALA A 1 67 ? 25.462 -12.215 16.200 1.00 12.42 67 ALA A CA 1
ATOM 1154 C C . ALA A 1 67 ? 25.174 -13.706 16.117 1.00 12.64 67 ALA A C 1
ATOM 1155 O O . ALA A 1 67 ? 25.398 -14.320 15.077 1.00 13.15 67 ALA A O 1
ATOM 1162 N N . LYS A 1 68 ? 24.730 -14.305 17.209 1.00 11.23 68 LYS A N 1
ATOM 1163 C CA . LYS A 1 68 ? 24.545 -15.753 17.257 1.00 12.90 68 LYS A CA 1
ATOM 1164 C C . LYS A 1 68 ? 23.578 -16.228 16.178 1.00 10.35 68 LYS A C 1
ATOM 1165 O O . LYS A 1 68 ? 23.817 -17.237 15.522 1.00 13.83 68 LYS A O 1
ATOM 1184 N N . TYR A 1 69 ? 22.497 -15.488 15.975 1.00 11.35 69 TYR A N 1
ATOM 1185 C CA . TYR A 1 69 ? 21.460 -15.902 15.037 1.00 12.10 69 TYR A CA 1
ATOM 1186 C C . TYR A 1 69 ? 21.601 -15.242 13.663 1.00 11.70 69 TYR A C 1
ATOM 1187 O O . TYR A 1 69 ? 20.728 -15.423 12.835 1.00 12.76 69 TYR A O 1
ATOM 1205 N N . GLY A 1 70 ? 22.699 -14.521 13.424 1.00 11.13 70 GLY A N 1
ATOM 1206 C CA . GLY A 1 70 ? 22.956 -13.912 12.126 1.00 13.02 70 GLY A CA 1
ATOM 1207 C C . GLY A 1 70 ? 21.971 -12.807 11.755 1.00 13.63 70 GLY A C 1
ATOM 1208 O O . GLY A 1 70 ? 21.592 -12.695 10.571 1.00 13.77 70 GLY A O 1
ATOM 1212 N N . ILE A 1 71 ? 21.542 -12.022 12.730 1.00 10.35 71 ILE A N 1
ATOM 1213 C CA . ILE A 1 71 ? 20.606 -10.938 12.448 1.00 9.87 71 ILE A CA 1
ATOM 1214 C C . ILE A 1 71 ? 21.379 -9.773 11.863 1.00 13.62 71 ILE A C 1
ATOM 1215 O O . ILE A 1 71 ? 22.173 -9.108 12.538 1.00 18.14 71 ILE A O 1
ATOM 1231 N N A ARG A 1 72 ? 21.146 -9.551 10.567 0.52 12.45 72 ARG A N 1
ATOM 1232 N N B ARG A 1 72 ? 21.164 -9.542 10.588 0.48 11.13 72 ARG A N 1
ATOM 1233 C CA A ARG A 1 72 ? 21.850 -8.543 9.760 0.52 12.62 72 ARG A CA 1
ATOM 1234 C CA B ARG A 1 72 ? 21.774 -8.414 9.936 0.48 15.20 72 ARG A CA 1
ATOM 1235 C C A ARG A 1 72 ? 21.037 -7.328 9.310 0.52 18.33 72 ARG A C 1
ATOM 1236 C C B ARG A 1 72 ? 20.712 -7.353 9.753 0.48 9.91 72 ARG A C 1
ATOM 1237 O O A ARG A 1 72 ? 21.567 -6.198 9.297 0.52 14.48 72 ARG A O 1
ATOM 1238 O O B ARG A 1 72 ? 20.618 -6.402 10.527 0.48 16.03 72 ARG A O 1
ATOM 1279 N N . GLY A 1 73 ? 19.825 -7.565 8.818 1.00 19.54 73 GLY A N 1
ATOM 1280 C CA . GLY A 1 73 ? 18.878 -6.517 8.537 1.00 14.39 73 GLY A CA 1
ATOM 1281 C C . GLY A 1 73 ? 17.651 -6.774 9.357 1.00 11.01 73 GLY A C 1
ATOM 1282 O O . GLY A 1 73 ? 17.399 -7.917 9.750 1.00 12.26 73 GLY A O 1
ATOM 1286 N N . ILE A 1 74 ? 16.875 -5.725 9.622 1.00 9.51 74 ILE A N 1
ATOM 1287 C CA . ILE A 1 74 ? 15.609 -5.844 10.350 1.00 8.84 74 ILE A CA 1
ATOM 1288 C C . ILE A 1 74 ? 14.541 -5.105 9.551 1.00 9.57 74 ILE A C 1
ATOM 1289 O O . ILE A 1 74 ? 14.861 -4.253 8.716 1.00 10.73 74 ILE A O 1
ATOM 1305 N N . PRO A 1 75 ? 13.276 -5.427 9.776 1.00 9.12 75 PRO A N 1
ATOM 1306 C CA . PRO A 1 75 ? 12.777 -6.422 10.718 1.00 8.25 75 PRO A CA 1
ATOM 1307 C C . PRO A 1 75 ? 13.231 -7.835 10.369 1.00 7.86 75 PRO A C 1
ATOM 1308 O O . PRO A 1 75 ? 13.270 -8.208 9.192 1.00 8.79 75 PRO A O 1
ATOM 1319 N N . THR A 1 76 ? 13.529 -8.637 11.392 1.00 7.19 76 THR A N 1
ATOM 1320 C CA . THR A 1 76 ? 13.662 -10.085 11.243 1.00 7.15 76 THR A CA 1
ATOM 1321 C C . THR A 1 76 ? 12.799 -10.706 12.331 1.00 7.49 76 THR A C 1
ATOM 1322 O O . THR A 1 76 ? 12.818 -10.293 13.518 1.00 8.79 76 THR A O 1
ATOM 1333 N N . LEU A 1 77 ? 11.948 -11.657 11.958 1.00 7.75 77 LEU A N 1
ATOM 1334 C CA . LEU A 1 77 ? 11.183 -12.467 12.884 1.00 7.91 77 LEU A CA 1
ATOM 1335 C C . LEU A 1 77 ? 11.676 -13.877 12.843 1.00 6.88 77 LEU A C 1
ATOM 1336 O O . LEU A 1 77 ? 11.875 -14.428 11.758 1.00 9.39 77 LEU A O 1
ATOM 1352 N N . MET A 1 78 ? 11.842 -14.497 13.992 1.00 6.70 78 MET A N 1
ATOM 1353 C CA A MET A 1 78 ? 12.265 -15.894 14.044 0.61 5.73 78 MET A CA 1
ATOM 1354 C CA B MET A 1 78 ? 12.311 -15.849 14.086 0.39 8.94 78 MET A CA 1
ATOM 1355 C C . MET A 1 78 ? 11.369 -16.609 14.999 1.00 6.63 78 MET A C 1
ATOM 1356 O O . MET A 1 78 ? 11.211 -16.193 16.155 1.00 7.88 78 MET A O 1
ATOM 1383 N N . LEU A 1 79 ? 10.796 -17.710 14.519 1.00 6.99 79 LEU A N 1
ATOM 1384 C CA . LEU A 1 79 ? 9.948 -18.559 15.345 1.00 7.67 79 LEU A CA 1
ATOM 1385 C C . LEU A 1 79 ? 10.786 -19.697 15.911 1.00 7.98 79 LEU A C 1
ATOM 1386 O O . LEU A 1 79 ? 11.392 -20.465 15.148 1.00 9.23 79 LEU A O 1
ATOM 1402 N N . PHE A 1 80 ? 10.857 -19.761 17.231 1.00 9.64 80 PHE A N 1
ATOM 1403 C CA . PHE A 1 80 ? 11.573 -20.830 17.916 1.00 9.35 80 PHE A CA 1
ATOM 1404 C C . PHE A 1 80 ? 10.623 -21.909 18.403 1.00 12.30 80 PHE A C 1
ATOM 1405 O O . PHE A 1 80 ? 9.544 -21.601 18.892 1.00 11.82 80 PHE A O 1
ATOM 1422 N N . LYS A 1 81 ? 11.016 -23.176 18.231 1.00 10.77 81 LYS A N 1
ATOM 1423 C CA . LYS A 1 81 ? 10.322 -24.340 18.813 1.00 14.73 81 LYS A CA 1
ATOM 1424 C C . LYS A 1 81 ? 11.392 -25.267 19.374 1.00 12.69 81 LYS A C 1
ATOM 1425 O O . LYS A 1 81 ? 12.406 -25.495 18.739 1.00 15.42 81 LYS A O 1
ATOM 1444 N N . ASN A 1 82 ? 11.200 -25.738 20.593 1.00 15.42 82 ASN A N 1
ATOM 1445 C CA . ASN A 1 82 ? 12.086 -26.763 21.136 1.00 20.82 82 ASN A CA 1
ATOM 1446 C C . ASN A 1 82 ? 13.537 -26.264 21.198 1.00 18.70 82 ASN A C 1
ATOM 1447 O O . ASN A 1 82 ? 14.474 -27.028 21.029 1.00 22.37 82 ASN A O 1
ATOM 1458 N N . GLY A 1 83 ? 13.722 -24.964 21.413 1.00 16.03 83 GLY A N 1
ATOM 1459 C CA . GLY A 1 83 ? 15.052 -24.415 21.549 1.00 15.02 83 GLY A CA 1
ATOM 1460 C C . GLY A 1 83 ? 15.756 -24.212 20.228 1.00 14.74 83 GLY A C 1
ATOM 1461 O O . GLY A 1 83 ? 16.948 -23.923 20.230 1.00 16.17 83 GLY A O 1
ATOM 1465 N N . GLU A 1 84 ? 15.026 -24.326 19.117 1.00 14.21 84 GLU A N 1
ATOM 1466 C CA . GLU A 1 84 ? 15.630 -24.253 17.792 1.00 13.77 84 GLU A CA 1
ATOM 1467 C C . GLU A 1 84 ? 14.810 -23.368 16.865 1.00 12.44 84 GLU A C 1
ATOM 1468 O O . GLU A 1 84 ? 13.600 -23.217 17.062 1.00 11.56 84 GLU A O 1
ATOM 1480 N N . VAL A 1 85 ? 15.451 -22.799 15.853 1.00 11.28 85 VAL A N 1
ATOM 1481 C CA . VAL A 1 85 ? 14.732 -21.920 14.928 1.00 12.17 85 VAL A CA 1
ATOM 1482 C C . VAL A 1 85 ? 13.922 -22.721 13.917 1.00 10.20 85 VAL A C 1
ATOM 1483 O O . VAL A 1 85 ? 14.496 -23.500 13.119 1.00 12.00 85 VAL A O 1
ATOM 1496 N N . ALA A 1 86 ? 12.608 -22.598 13.970 1.00 9.97 86 ALA A N 1
ATOM 1497 C CA . ALA A 1 86 ? 11.721 -23.290 13.049 1.00 10.27 86 ALA A CA 1
ATOM 1498 C C . ALA A 1 86 ? 11.482 -22.525 11.757 1.00 8.69 86 ALA A C 1
ATOM 1499 O O . ALA A 1 86 ? 11.195 -23.123 10.731 1.00 9.36 86 ALA A O 1
ATOM 1506 N N . ALA A 1 87 ? 11.582 -21.197 11.810 1.00 8.27 87 ALA A N 1
ATOM 1507 C CA . ALA A 1 87 ? 11.389 -20.400 10.613 1.00 7.53 87 ALA A CA 1
ATOM 1508 C C . ALA A 1 87 ? 11.839 -18.979 10.822 1.00 6.73 87 ALA A C 1
ATOM 1509 O O . ALA A 1 87 ? 11.746 -18.451 11.937 1.00 8.05 87 ALA A O 1
ATOM 1516 N N . THR A 1 88 ? 12.251 -18.335 9.738 1.00 8.30 88 THR A N 1
ATOM 1517 C CA . THR A 1 88 ? 12.745 -16.965 9.770 1.00 8.57 88 THR A CA 1
ATOM 1518 C C . THR A 1 88 ? 12.080 -16.193 8.673 1.00 8.22 88 THR A C 1
ATOM 1519 O O . THR A 1 88 ? 11.981 -16.655 7.553 1.00 9.83 88 THR A O 1
ATOM 1530 N N . LYS A 1 89 ? 11.631 -14.986 8.993 1.00 7.96 89 LYS A N 1
ATOM 1531 C CA A LYS A 1 89 ? 11.146 -14.061 7.982 0.64 11.18 89 LYS A CA 1
ATOM 1532 C CA B LYS A 1 89 ? 11.135 -14.055 7.994 0.36 9.93 89 LYS A CA 1
ATOM 1533 C C . LYS A 1 89 ? 11.918 -12.756 8.100 1.00 8.63 89 LYS A C 1
ATOM 1534 O O . LYS A 1 89 ? 12.007 -12.199 9.167 1.00 8.99 89 LYS A O 1
ATOM 1569 N N . VAL A 1 90 ? 12.466 -12.265 6.994 1.00 10.50 90 VAL A N 1
ATOM 1570 C CA A VAL A 1 90 ? 13.182 -10.990 6.969 0.70 12.94 90 VAL A CA 1
ATOM 1571 C CA B VAL A 1 90 ? 13.149 -10.976 7.019 0.30 16.04 90 VAL A CA 1
ATOM 1572 C C . VAL A 1 90 ? 12.374 -10.003 6.161 1.00 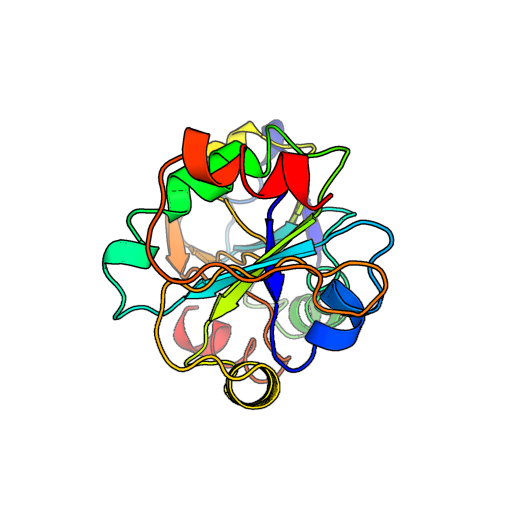14.18 90 VAL A C 1
ATOM 1573 O O . VAL A 1 90 ? 12.015 -10.298 5.019 1.00 19.40 90 VAL A O 1
ATOM 1598 N N . GLY A 1 91 ? 12.087 -8.841 6.736 1.00 12.69 91 GLY A N 1
ATOM 1599 C CA . GLY A 1 91 ? 11.279 -7.834 6.102 1.00 14.76 91 GLY A CA 1
ATOM 1600 C C . GLY A 1 91 ? 9.883 -7.829 6.693 1.00 13.76 91 GLY A C 1
ATOM 1601 O O . GLY A 1 91 ? 9.426 -8.826 7.272 1.00 18.63 91 GLY A O 1
ATOM 1605 N N . ALA A 1 92 ? 9.201 -6.715 6.560 1.00 15.56 92 ALA A N 1
ATOM 1606 C CA . ALA A 1 92 ? 7.890 -6.537 7.163 1.00 18.57 92 ALA A CA 1
ATOM 1607 C C . ALA A 1 92 ? 6.897 -7.378 6.411 1.00 27.61 92 ALA A C 1
ATOM 1608 O O . ALA A 1 92 ? 7.087 -7.734 5.260 1.00 19.87 92 ALA A O 1
ATOM 1615 N N . LEU A 1 93 ? 5.805 -7.682 7.073 1.00 23.52 93 LEU A N 1
ATOM 1616 C CA . LEU A 1 93 ? 4.724 -8.335 6.388 1.00 25.70 93 LEU A CA 1
ATOM 1617 C C . LEU A 1 93 ? 3.454 -7.861 7.034 1.00 16.79 93 LEU A C 1
ATOM 1618 O O . LEU A 1 93 ? 3.459 -7.304 8.127 1.00 19.20 93 LEU A O 1
ATOM 1634 N N . SER A 1 94 ? 2.363 -8.070 6.325 1.00 15.37 94 SER A N 1
ATOM 1635 C CA . SER A 1 94 ? 1.062 -7.655 6.805 1.00 14.90 94 SER A CA 1
ATOM 1636 C C . SER A 1 94 ? 0.548 -8.616 7.865 1.00 12.31 94 SER A C 1
ATOM 1637 O O . SER A 1 94 ? 1.060 -9.716 8.055 1.00 11.32 94 SER A O 1
ATOM 1645 N N . LYS A 1 95 ? -0.497 -8.197 8.555 1.00 13.58 95 LYS A N 1
ATOM 1646 C CA . LYS A 1 95 ? -1.137 -9.074 9.520 1.00 14.22 95 LYS A CA 1
ATOM 1647 C C . LYS A 1 95 ? -1.565 -10.404 8.887 1.00 12.47 95 LYS A C 1
ATOM 1648 O O . LYS A 1 95 ? -1.312 -11.470 9.455 1.00 11.19 95 LYS A O 1
ATOM 1667 N N . SER A 1 96 ? -2.238 -10.369 7.732 1.00 12.98 96 SER A N 1
ATOM 1668 C CA . SER A 1 96 ? -2.655 -11.617 7.099 1.00 13.94 96 SER A CA 1
ATOM 1669 C C . SER A 1 96 ? -1.448 -12.487 6.732 1.00 13.29 96 SER A C 1
ATOM 1670 O O . SER A 1 96 ? -1.484 -13.715 6.866 1.00 12.84 96 SER A O 1
ATOM 1678 N N . GLN A 1 97 ? -0.373 -11.856 6.267 1.00 13.28 97 GLN A N 1
ATOM 1679 C CA . GLN A 1 97 ? 0.842 -12.589 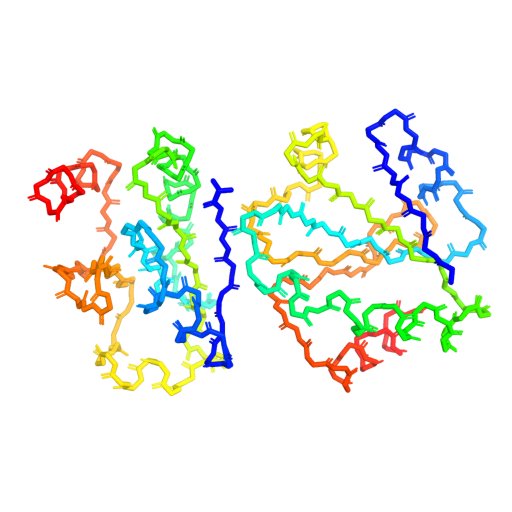5.924 1.00 14.49 97 GLN A CA 1
ATOM 1680 C C . GLN A 1 97 ? 1.491 -13.200 7.159 1.00 13.39 97 GLN A C 1
ATOM 1681 O O . GLN A 1 97 ? 1.927 -14.340 7.139 1.00 12.17 97 GLN A O 1
ATOM 1695 N N . LEU A 1 98 ? 1.499 -12.459 8.251 1.00 10.78 98 LEU A N 1
ATOM 1696 C CA . LEU A 1 98 ? 2.048 -12.992 9.486 1.00 10.50 98 LEU A CA 1
ATOM 1697 C C . LEU A 1 98 ? 1.258 -14.193 9.981 1.00 10.74 98 LEU A C 1
ATOM 1698 O O . LEU A 1 98 ? 1.818 -15.181 10.452 1.00 11.12 98 LEU A O 1
ATOM 1714 N N . LYS A 1 99 ? -0.052 -14.156 9.846 1.00 9.74 99 LYS A N 1
ATOM 1715 C CA A LYS A 1 99 ? -0.861 -15.294 10.264 0.54 10.86 99 LYS A CA 1
ATOM 1716 C CA B LYS A 1 99 ? -0.867 -15.294 10.262 0.46 11.03 99 LYS A CA 1
ATOM 1717 C C . LYS A 1 99 ? -0.605 -16.509 9.385 1.00 10.52 99 LYS A C 1
ATOM 1718 O O . LYS A 1 99 ? -0.563 -17.618 9.882 1.00 11.46 99 LYS A O 1
ATOM 1753 N N A GLU A 1 100 ? -0.381 -16.317 8.097 0.43 10.98 100 GLU A N 1
ATOM 1754 N N B GLU A 1 100 ? -0.388 -16.304 8.081 0.57 10.71 100 GLU A N 1
ATOM 1755 C CA A GLU A 1 100 ? -0.068 -17.462 7.264 0.43 11.68 100 GLU A CA 1
ATOM 1756 C CA B GLU A 1 100 ? -0.028 -17.420 7.203 0.57 14.38 100 GLU A CA 1
ATOM 1757 C C A GLU A 1 100 ? 1.281 -18.066 7.651 0.43 12.32 100 GLU A C 1
ATOM 1758 C C B GLU A 1 100 ? 1.265 -18.056 7.689 0.57 10.28 100 GLU A C 1
ATOM 1759 O O A GLU A 1 100 ? 1.434 -19.298 7.662 0.43 12.36 100 GLU A O 1
ATOM 1760 O O B GLU A 1 100 ? 1.372 -19.293 7.784 0.57 12.61 100 GLU A O 1
ATOM 1783 N N . PHE A 1 101 ? 2.251 -17.207 7.966 1.00 9.54 101 PHE A N 1
ATOM 1784 C CA . PHE A 1 101 ? 3.579 -17.667 8.408 1.00 10.79 101 PHE A CA 1
ATOM 1785 C C . PHE A 1 101 ? 3.446 -18.468 9.688 1.00 10.37 101 PHE A C 1
ATOM 1786 O O . PHE A 1 101 ? 4.029 -19.547 9.815 1.00 11.77 101 PHE A O 1
ATOM 1803 N N . LEU A 1 102 ? 2.702 -17.964 10.670 1.00 10.07 102 LEU A N 1
ATOM 1804 C CA . LEU A 1 102 ? 2.562 -18.675 11.914 1.00 10.69 102 LEU A CA 1
ATOM 1805 C C . LEU A 1 102 ? 1.771 -19.951 11.742 1.00 14.25 102 LEU A C 1
ATOM 1806 O O . LEU A 1 102 ? 2.121 -21.003 12.274 1.00 12.52 102 LEU A O 1
ATOM 1822 N N . ASP A 1 103 ? 0.683 -19.899 10.997 1.00 11.64 103 ASP A N 1
ATOM 1823 C CA . ASP A 1 103 ? -0.149 -21.082 10.894 1.00 14.29 103 ASP A CA 1
ATOM 1824 C C . ASP A 1 103 ? 0.606 -22.251 10.255 1.00 16.47 103 ASP A C 1
ATOM 1825 O O . ASP A 1 103 ? 0.375 -23.414 10.607 1.00 18.60 103 ASP A O 1
ATOM 1834 N N . ALA A 1 104 ? 1.485 -21.946 9.305 1.00 13.31 104 ALA A N 1
ATOM 1835 C CA . ALA A 1 104 ? 2.264 -22.978 8.616 1.00 13.13 104 ALA A CA 1
ATOM 1836 C C . ALA A 1 104 ? 3.426 -23.490 9.462 1.00 15.22 104 ALA A C 1
ATOM 1837 O O . ALA A 1 104 ? 3.776 -24.665 9.380 1.00 17.07 104 ALA A O 1
ATOM 1844 N N . ASN A 1 105 ? 4.040 -22.613 10.242 1.00 12.40 105 ASN A N 1
ATOM 1845 C CA . ASN A 1 105 ? 5.285 -22.929 10.923 1.00 13.62 105 ASN A CA 1
ATOM 1846 C C . ASN A 1 105 ? 5.151 -23.305 12.395 1.00 18.31 105 ASN A C 1
ATOM 1847 O O . ASN A 1 105 ? 6.108 -23.817 12.979 1.00 16.56 105 ASN A O 1
ATOM 1858 N N . LEU A 1 106 ? 3.997 -23.072 13.005 1.00 15.48 106 LEU A N 1
ATOM 1859 C CA . LEU A 1 106 ? 3.790 -23.527 14.371 1.00 16.80 106 LEU A CA 1
ATOM 1860 C C . LEU A 1 106 ? 3.771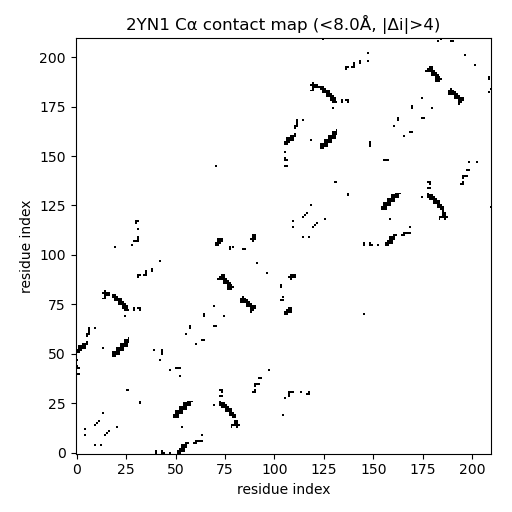 -25.051 14.390 1.00 22.27 106 LEU A C 1
ATOM 1861 O O . LEU A 1 106 ? 3.937 -25.677 15.437 1.00 23.42 106 LEU A O 1
ATOM 1878 N N A SER B 1 2 ? 21.899 -1.473 11.481 0.29 23.44 2 SER B N 1
ATOM 1879 N N B SER B 1 2 ? 23.899 -0.727 10.391 0.71 27.77 2 SER B N 1
ATOM 1880 C CA A SER B 1 2 ? 22.354 -0.501 10.496 0.29 22.31 2 SER B CA 1
ATOM 1881 C CA B SER B 1 2 ? 22.448 -0.697 10.546 0.71 19.13 2 SER B CA 1
ATOM 1882 C C A SER B 1 2 ? 21.708 -0.729 9.130 0.29 18.57 2 SER B C 1
ATOM 1883 C C B SER B 1 2 ? 21.742 -0.762 9.192 0.71 15.52 2 SER B C 1
ATOM 1884 O O A SER B 1 2 ? 21.798 0.128 8.242 0.29 14.25 2 SER B O 1
ATOM 1885 O O B SER B 1 2 ? 21.821 0.172 8.379 0.71 22.32 2 SER B O 1
ATOM 1898 N N . ILE B 1 3 ? 21.054 -1.876 8.959 1.00 14.58 3 ILE B N 1
ATOM 1899 C CA . ILE B 1 3 ? 20.364 -2.153 7.705 1.00 11.18 3 ILE B CA 1
ATOM 1900 C C . ILE B 1 3 ? 18.899 -2.463 7.936 1.00 11.70 3 ILE B C 1
ATOM 1901 O O . ILE B 1 3 ? 18.563 -3.266 8.799 1.00 10.79 3 ILE B O 1
ATOM 1916 N N . ILE B 1 4 ? 18.037 -1.833 7.155 1.00 9.56 4 ILE B N 1
ATOM 1917 C CA . ILE B 1 4 ? 16.630 -2.140 7.147 1.00 9.80 4 ILE B CA 1
ATOM 1918 C C . ILE B 1 4 ? 16.226 -2.756 5.826 1.00 8.64 4 ILE B C 1
ATOM 1919 O O . ILE B 1 4 ? 16.787 -2.452 4.766 1.00 9.39 4 ILE B O 1
ATOM 1935 N N . HIS B 1 5 ? 15.221 -3.615 5.894 1.00 9.77 5 HIS B N 1
ATOM 1936 C CA . HIS B 1 5 ? 14.577 -4.190 4.725 1.00 9.60 5 HIS B CA 1
ATOM 1937 C C . HIS B 1 5 ? 13.341 -3.367 4.457 1.00 8.93 5 HIS B C 1
ATOM 1938 O O . HIS B 1 5 ? 12.571 -3.128 5.367 1.00 12.46 5 HIS B O 1
ATOM 1953 N N . VAL B 1 6 ? 13.175 -2.927 3.214 1.00 11.19 6 VAL B N 1
ATOM 1954 C CA . VAL B 1 6 ? 12.132 -1.978 2.840 1.00 10.57 6 VAL B CA 1
ATOM 1955 C C . VAL B 1 6 ? 11.266 -2.607 1.731 1.00 10.95 6 VAL B C 1
ATOM 1956 O O . VAL B 1 6 ? 11.757 -3.354 0.866 1.00 11.09 6 VAL B O 1
ATOM 1969 N N . THR B 1 7 ? 9.971 -2.299 1.763 1.00 12.85 7 THR B N 1
ATOM 1970 C CA . THR B 1 7 ? 9.033 -2.792 0.763 1.00 13.79 7 THR B CA 1
ATOM 1971 C C . THR B 1 7 ? 8.364 -1.638 0.027 1.00 12.81 7 THR B C 1
ATOM 1972 O O . THR B 1 7 ? 8.523 -0.473 0.408 1.00 12.75 7 THR B O 1
ATOM 1983 N N . ASP B 1 8 ? 7.566 -1.966 -0.997 1.00 14.08 8 ASP B N 1
ATOM 1984 C CA . ASP B 1 8 ? 6.801 -0.957 -1.730 1.00 14.46 8 ASP B CA 1
ATOM 1985 C C . ASP B 1 8 ? 5.965 -0.134 -0.736 1.00 13.73 8 ASP B C 1
ATOM 1986 O O . ASP B 1 8 ? 5.832 1.083 -0.896 1.00 17.45 8 ASP B O 1
ATOM 1995 N N A ASP B 1 9 ? 5.450 -0.759 0.302 0.52 17.34 9 ASP B N 1
ATOM 1996 N N B ASP B 1 9 ? 5.459 -0.842 0.275 0.48 15.54 9 ASP B N 1
ATOM 1997 C CA A ASP B 1 9 ? 4.552 -0.036 1.202 0.52 20.10 9 ASP B CA 1
ATOM 1998 C CA B ASP B 1 9 ? 4.615 -0.291 1.350 0.48 15.07 9 ASP B CA 1
ATOM 1999 C C A ASP B 1 9 ? 5.279 0.808 2.254 0.52 17.26 9 ASP B C 1
ATOM 2000 C C B ASP B 1 9 ? 5.313 0.871 2.062 0.48 13.92 9 ASP B C 1
ATOM 2001 O O A ASP B 1 9 ? 4.647 1.570 2.987 0.52 15.28 9 ASP B O 1
ATOM 2002 O O B ASP B 1 9 ? 4.715 1.927 2.300 0.48 16.70 9 ASP B O 1
ATOM 2019 N N . SER B 1 10 ? 6.599 0.677 2.349 1.00 14.55 10 SER B N 1
ATOM 2020 C CA . SER B 1 10 ? 7.325 1.534 3.273 1.00 16.72 10 SER B CA 1
ATOM 2021 C C . SER B 1 10 ? 8.369 2.418 2.623 1.00 13.34 10 SER B C 1
ATOM 2022 O O . SER B 1 10 ? 9.014 3.192 3.316 1.00 11.78 10 SER B O 1
ATOM 2030 N N . PHE B 1 11 ? 8.556 2.289 1.314 1.00 11.26 11 PHE B N 1
ATOM 2031 C CA . PHE B 1 11 ? 9.624 3.015 0.645 1.00 10.10 11 PHE B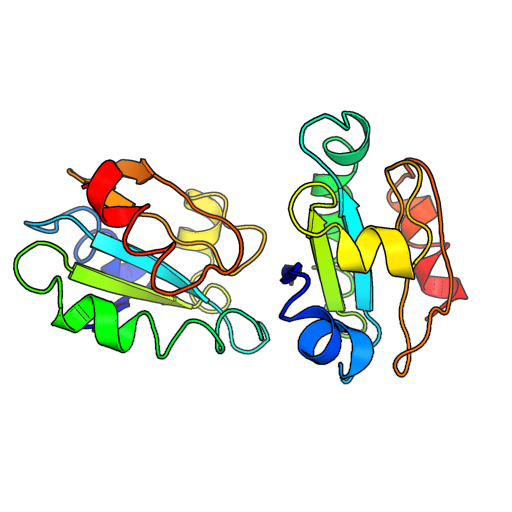 CA 1
ATOM 2032 C C . PHE B 1 11 ? 9.561 4.534 0.825 1.00 8.90 11 PHE B C 1
ATOM 2033 O O . PHE B 1 11 ? 10.601 5.170 1.054 1.00 9.01 11 PHE B O 1
ATOM 2050 N N . ASP B 1 12 ? 8.377 5.122 0.675 1.00 10.51 12 ASP B N 1
ATOM 2051 C CA . ASP B 1 12 ? 8.260 6.559 0.846 1.00 11.52 12 ASP B CA 1
ATOM 2052 C C . ASP B 1 12 ? 8.725 6.973 2.238 1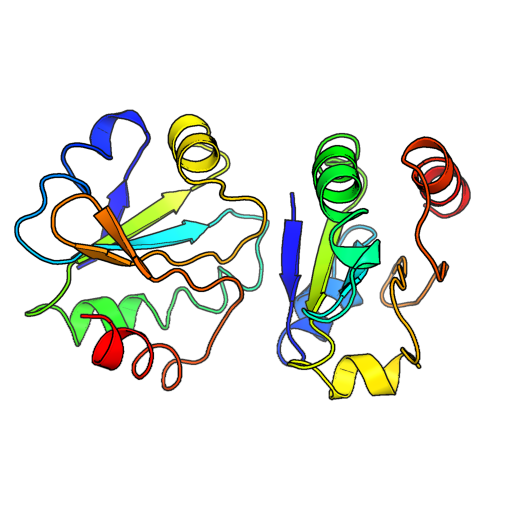.00 12.25 12 ASP B C 1
ATOM 2053 O O . ASP B 1 12 ? 9.544 7.869 2.383 1.00 13.53 12 ASP B O 1
ATOM 2062 N N . GLN B 1 13 ? 8.233 6.309 3.265 1.00 12.86 13 GLN B N 1
ATOM 2063 C CA . GLN B 1 13 ? 8.588 6.673 4.628 1.00 11.75 13 GLN B CA 1
ATOM 2064 C C . GLN B 1 13 ? 10.061 6.409 4.928 1.00 14.33 13 GLN B C 1
ATOM 2065 O O . GLN B 1 13 ? 10.765 7.246 5.484 1.00 14.05 13 GLN B O 1
ATOM 2079 N N . ASP B 1 14 ? 10.550 5.250 4.525 1.00 10.49 14 ASP B N 1
ATOM 2080 C CA . ASP B 1 14 ? 11.858 4.781 4.982 1.00 11.25 14 ASP B CA 1
ATOM 2081 C C . ASP B 1 14 ? 12.998 5.384 4.186 1.00 11.28 14 ASP B C 1
ATOM 2082 O O . ASP B 1 14 ? 14.111 5.562 4.686 1.00 11.50 14 ASP B O 1
ATOM 2091 N N . VAL B 1 15 ? 12.751 5.641 2.913 1.00 8.58 15 VAL B N 1
ATOM 2092 C CA . VAL B 1 15 ? 13.765 6.150 2.020 1.00 8.50 15 VAL B CA 1
ATOM 2093 C C . VAL B 1 15 ? 13.530 7.604 1.658 1.00 8.27 15 VAL B C 1
ATOM 2094 O O . VAL B 1 15 ? 14.406 8.438 1.859 1.00 12.36 15 VAL B O 1
ATOM 2107 N N . LEU B 1 16 ? 12.360 7.935 1.145 1.00 9.03 16 LEU B N 1
ATOM 2108 C CA . LEU B 1 16 ? 12.150 9.287 0.619 1.00 10.17 16 LEU B CA 1
ATOM 2109 C C . LEU B 1 16 ? 12.015 10.318 1.743 1.00 10.21 16 LEU B C 1
ATOM 2110 O O . LEU B 1 16 ? 12.324 11.489 1.523 1.00 14.40 16 LEU B O 1
ATOM 2126 N N . LYS B 1 17 ? 11.598 9.907 2.944 1.00 11.06 17 LYS B N 1
ATOM 2127 C CA . LYS B 1 17 ? 11.395 10.823 4.061 1.00 11.24 17 LYS B CA 1
ATOM 2128 C C . LYS B 1 17 ? 12.454 10.674 5.149 1.00 12.12 17 LYS B C 1
ATOM 2129 O O . LYS B 1 17 ? 12.318 11.210 6.225 1.00 13.48 17 LYS B O 1
ATOM 2148 N N . ALA B 1 18 ? 13.535 9.965 4.850 1.00 11.84 18 ALA B N 1
ATOM 2149 C CA . ALA B 1 18 ? 14.624 9.770 5.806 1.00 13.10 18 ALA B CA 1
ATOM 2150 C C . ALA B 1 18 ? 15.361 11.083 6.102 1.00 13.76 18 ALA B C 1
ATOM 2151 O O . ALA B 1 18 ? 15.482 11.941 5.225 1.00 15.70 18 ALA B O 1
ATOM 2158 N N . ASP B 1 19 ? 15.904 11.191 7.302 1.00 12.05 19 ASP B N 1
ATOM 2159 C CA . ASP B 1 19 ? 16.644 12.368 7.783 1.00 13.15 19 ASP B CA 1
ATOM 2160 C C . ASP B 1 19 ? 18.108 12.331 7.392 1.00 13.66 19 ASP B C 1
ATOM 2161 O O . ASP B 1 19 ? 18.814 13.306 7.600 1.00 16.05 19 ASP B O 1
ATOM 2170 N N . LYS B 1 20 ? 18.594 11.198 6.920 1.00 13.35 20 LYS B N 1
ATOM 2171 C CA A LYS B 1 20 ? 19.930 11.160 6.356 0.66 15.28 20 LYS B CA 1
ATOM 2172 C CA B LYS B 1 20 ? 19.947 11.107 6.392 0.34 14.21 20 LYS B CA 1
ATOM 2173 C C . LYS B 1 20 ? 19.933 10.390 5.049 1.00 14.52 20 LYS B C 1
ATOM 2174 O O . LYS B 1 20 ? 18.903 9.778 4.685 1.00 13.29 20 LYS B O 1
ATOM 2211 N N . PRO B 1 21 ? 21.041 10.481 4.313 1.00 14.48 21 PRO B N 1
ATOM 2212 C CA . PRO B 1 21 ? 21.082 9.829 2.999 1.00 15.75 21 PRO B CA 1
ATOM 2213 C C . PRO B 1 21 ? 20.845 8.357 3.152 1.00 15.48 21 PRO B C 1
ATOM 2214 O O . PRO B 1 21 ? 21.213 7.754 4.140 1.00 14.48 21 PRO B O 1
ATOM 2225 N N . VAL B 1 22 ? 20.225 7.750 2.145 1.00 11.34 22 VAL B N 1
ATOM 2226 C CA . VAL B 1 22 ? 19.913 6.324 2.182 1.00 12.64 22 VAL B CA 1
ATOM 2227 C C . VAL B 1 22 ? 20.529 5.605 0.982 1.00 9.30 22 VAL B C 1
ATOM 2228 O O . VAL B 1 22 ? 20.238 5.931 -0.176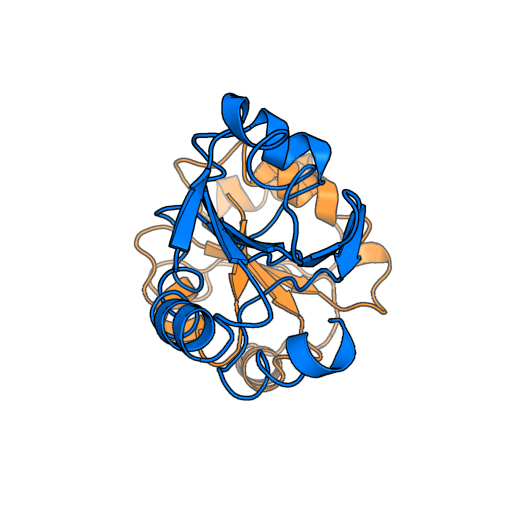 1.00 10.34 22 VAL B O 1
ATOM 2241 N N . LEU B 1 23 ? 21.354 4.602 1.246 1.00 9.42 23 LEU B N 1
ATOM 2242 C CA . LEU B 1 23 ? 21.866 3.736 0.189 1.00 8.35 23 LEU B CA 1
ATOM 2243 C C . LEU B 1 23 ? 20.944 2.545 0.062 1.00 7.27 23 LEU B C 1
ATOM 2244 O O . LEU B 1 23 ? 20.791 1.789 1.026 1.00 10.46 23 LEU B O 1
ATOM 2260 N N . VAL B 1 24 ? 20.308 2.384 -1.088 1.00 6.96 24 VAL B N 1
ATOM 2261 C CA . VAL B 1 24 ? 19.379 1.301 -1.371 1.00 7.18 24 VAL B CA 1
ATOM 2262 C C . VAL B 1 24 ? 20.076 0.252 -2.197 1.00 7.05 24 VAL B C 1
ATOM 2263 O O . VAL B 1 24 ? 20.598 0.527 -3.239 1.00 7.81 24 VAL B O 1
ATOM 2276 N N . ASP B 1 25 ? 20.047 -0.967 -1.699 1.00 6.54 25 ASP B N 1
ATOM 2277 C CA . ASP B 1 25 ? 20.537 -2.159 -2.369 1.00 7.10 25 ASP B CA 1
ATOM 2278 C C . ASP B 1 25 ? 19.371 -2.912 -2.955 1.00 7.04 25 ASP B C 1
ATOM 2279 O O . ASP B 1 25 ? 18.562 -3.444 -2.204 1.00 8.03 25 ASP B O 1
ATOM 2288 N N . PHE B 1 26 ? 19.310 -2.947 -4.279 1.00 7.22 26 PHE B N 1
ATOM 2289 C CA . PHE B 1 26 ? 18.281 -3.677 -4.981 1.00 7.68 26 PHE B CA 1
ATOM 2290 C C . PHE B 1 26 ? 18.798 -5.078 -5.307 1.00 8.91 26 PHE B C 1
ATOM 2291 O O . PHE B 1 26 ? 19.782 -5.220 -6.039 1.00 9.56 26 PHE B O 1
ATOM 2308 N N . TRP B 1 27 ? 18.130 -6.101 -4.794 1.00 8.25 27 TRP B N 1
ATOM 2309 C CA . TRP B 1 27 ? 18.630 -7.448 -4.907 1.00 9.38 27 TRP B CA 1
ATOM 2310 C C . TRP B 1 27 ? 17.510 -8.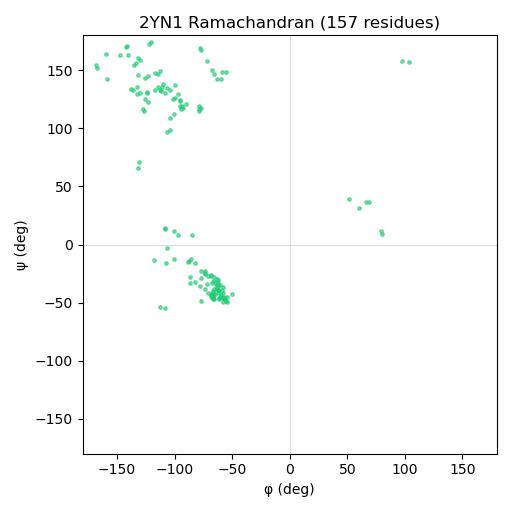454 -5.166 1.00 8.88 27 TRP B C 1
ATOM 2311 O O . TRP B 1 27 ? 16.319 -8.110 -5.131 1.00 11.01 27 TRP B O 1
ATOM 2332 N N . ALA B 1 28 ? 17.895 -9.689 -5.465 1.00 9.67 28 ALA B N 1
ATOM 2333 C CA . ALA B 1 28 ? 16.930 -10.791 -5.575 1.00 11.28 28 ALA B CA 1
ATOM 2334 C C . ALA B 1 28 ? 17.666 -12.083 -5.375 1.00 11.74 28 ALA B C 1
ATOM 2335 O O . ALA B 1 28 ? 18.903 -12.140 -5.464 1.00 11.93 28 ALA B O 1
ATOM 2342 N N A GLU B 1 29 ? 16.899 -13.144 -5.122 0.70 13.27 29 GLU B N 1
ATOM 2343 N N B GLU B 1 29 ? 16.907 -13.141 -5.108 0.30 13.02 29 GLU B N 1
ATOM 2344 C CA A GLU B 1 29 ? 17.443 -14.485 -4.862 0.70 15.77 29 GLU B CA 1
ATOM 2345 C CA B GLU B 1 29 ? 17.477 -14.459 -4.839 0.30 16.29 29 GLU B CA 1
ATOM 2346 C C A GLU B 1 29 ? 18.297 -15.021 -6.002 0.70 14.59 29 GLU B C 1
ATOM 2347 C C B GLU B 1 29 ? 18.339 -14.962 -5.995 0.30 14.52 29 GLU B C 1
ATOM 2348 O O A GLU B 1 29 ? 19.225 -15.819 -5.794 0.70 15.51 29 GLU B O 1
ATOM 2349 O O B GLU B 1 29 ? 19.365 -15.607 -5.778 0.30 27.29 29 GLU B O 1
ATOM 2372 N N . TRP B 1 30 ? 17.919 -14.670 -7.220 1.00 14.09 30 TRP B N 1
ATOM 2373 C CA . TRP B 1 30 ? 18.587 -15.174 -8.415 1.00 14.92 30 TRP B CA 1
ATOM 2374 C C . TRP B 1 30 ? 19.808 -14.381 -8.819 1.00 13.69 30 TRP B C 1
ATOM 2375 O O . TRP B 1 30 ? 20.398 -14.663 -9.865 1.00 16.03 30 TRP B O 1
ATOM 2396 N N . CYS B 1 31 ? 20.231 -13.464 -7.974 1.00 12.76 31 CYS B N 1
ATOM 2397 C CA . CYS B 1 31 ? 21.343 -12.596 -8.285 1.00 13.01 31 CYS B CA 1
ATOM 2398 C C . CYS B 1 31 ? 22.590 -12.990 -7.493 1.00 14.31 31 CYS B C 1
ATOM 2399 O O . CYS B 1 31 ? 22.757 -12.645 -6.343 1.00 13.30 31 CYS B O 1
ATOM 2406 N N . GLY B 1 32 ? 23.465 -13.756 -8.120 1.00 14.01 32 GLY B N 1
ATOM 2407 C CA . GLY B 1 32 ? 24.692 -14.190 -7.469 1.00 16.11 32 GLY B CA 1
ATOM 2408 C C . GLY B 1 32 ? 25.580 -13.037 -7.026 1.00 15.20 32 GLY B C 1
ATOM 2409 O O . GLY B 1 32 ? 26.108 -13.019 -5.900 1.00 14.86 32 GLY B O 1
ATOM 2413 N N . PRO B 1 33 ? 25.770 -12.033 -7.897 1.00 12.66 33 PRO B N 1
ATOM 2414 C CA . PRO B 1 33 ? 26.648 -10.940 -7.463 1.00 13.36 33 PRO B CA 1
ATOM 2415 C C . PRO B 1 33 ? 26.088 -10.137 -6.280 1.00 12.24 33 PRO B C 1
ATOM 2416 O O . PRO B 1 33 ? 26.861 -9.540 -5.534 1.00 16.20 33 PRO B O 1
ATOM 2427 N N . CYS B 1 34 ? 24.775 -10.089 -6.166 1.00 11.46 34 CYS B N 1
ATOM 2428 C CA . CYS B 1 34 ? 24.134 -9.428 -5.031 1.00 13.81 34 CYS B CA 1
ATOM 2429 C C . CYS B 1 34 ? 24.549 -10.118 -3.753 1.00 14.34 34 CYS B C 1
ATOM 2430 O O . CYS B 1 34 ? 24.901 -9.459 -2.769 1.00 15.32 34 CYS B O 1
ATOM 2437 N N . LYS B 1 35 ? 24.510 -11.447 -3.756 1.00 13.48 35 LYS B N 1
ATOM 2438 C CA . LYS B 1 35 ? 24.899 -12.206 -2.586 1.00 15.90 35 LYS B CA 1
ATOM 2439 C C . LYS B 1 35 ? 26.360 -11.940 -2.256 1.00 13.85 35 LYS B C 1
ATOM 2440 O O . LYS B 1 35 ? 26.748 -11.951 -1.092 1.00 18.87 35 LYS B O 1
ATOM 2459 N N A MET B 1 36 ? 27.173 -11.700 -3.279 0.58 16.34 36 MET B N 1
ATOM 2460 N N B MET B 1 36 ? 27.162 -11.711 -3.297 0.42 15.35 36 MET B N 1
ATOM 2461 C CA A MET B 1 36 ? 28.591 -11.412 -3.062 0.58 14.49 36 MET B CA 1
ATOM 2462 C CA B MET B 1 36 ? 28.590 -11.395 -3.152 0.42 17.01 36 MET B CA 1
ATOM 2463 C C A MET B 1 36 ? 28.860 -10.041 -2.442 0.58 19.31 36 MET B C 1
ATOM 2464 C C B MET B 1 36 ? 28.850 -10.058 -2.460 0.42 17.33 36 MET B C 1
ATOM 2465 O O A MET B 1 36 ? 29.792 -9.889 -1.654 0.58 22.70 36 MET B O 1
ATOM 2466 O O B MET B 1 36 ? 29.768 -9.947 -1.648 0.42 24.73 36 MET B O 1
ATOM 2493 N N . ILE B 1 37 ? 28.063 -9.035 -2.779 1.00 18.05 37 ILE B N 1
ATOM 2494 C CA . ILE B 1 37 ? 28.264 -7.720 -2.162 1.00 17.67 37 ILE B CA 1
ATOM 2495 C C . ILE B 1 37 ? 27.575 -7.576 -0.804 1.00 16.33 37 ILE B C 1
ATOM 2496 O O . ILE B 1 37 ? 27.873 -6.668 -0.050 1.00 15.41 37 ILE B O 1
ATOM 2512 N N . ALA B 1 38 ? 26.709 -8.508 -0.455 1.00 13.18 38 ALA B N 1
ATOM 2513 C CA . ALA B 1 38 ? 25.946 -8.360 0.770 1.00 13.29 38 ALA B CA 1
ATOM 2514 C C . ALA B 1 38 ? 26.849 -8.167 2.025 1.00 16.83 38 ALA B C 1
ATOM 2515 O O . ALA B 1 38 ? 26.577 -7.280 2.822 1.00 14.59 38 ALA B O 1
ATOM 2522 N N . PRO B 1 39 ? 27.917 -8.985 2.220 1.00 15.32 39 PRO B N 1
ATOM 2523 C CA . PRO B 1 39 ? 28.715 -8.742 3.426 1.00 16.71 39 PRO B CA 1
ATOM 2524 C C . PRO B 1 39 ? 29.431 -7.393 3.360 1.00 15.94 39 PRO B C 1
ATOM 2525 O O . PRO B 1 39 ? 29.622 -6.783 4.414 1.00 16.42 39 PRO B O 1
ATOM 2536 N N . ILE B 1 40 ? 29.798 -6.941 2.164 1.00 15.13 40 ILE B N 1
ATOM 2537 C CA . ILE B 1 40 ? 30.436 -5.628 2.024 1.00 14.82 40 ILE B CA 1
ATOM 2538 C C . ILE B 1 40 ? 29.486 -4.543 2.475 1.00 14.34 40 ILE B C 1
ATOM 2539 O O . ILE B 1 40 ? 29.881 -3.632 3.178 1.00 13.77 40 ILE B O 1
ATOM 2555 N N . LEU B 1 41 ? 28.222 -4.665 2.105 1.00 14.32 41 LEU B N 1
ATOM 2556 C CA . LEU B 1 41 ? 27.217 -3.707 2.544 1.00 13.22 41 LEU B CA 1
ATOM 2557 C C . LEU B 1 41 ? 26.991 -3.774 4.034 1.00 14.87 41 LEU B C 1
ATOM 2558 O O . LEU B 1 41 ? 26.800 -2.758 4.684 1.00 15.30 41 LEU B O 1
ATOM 2574 N N . ASP B 1 42 ? 26.965 -4.983 4.596 1.00 15.06 42 ASP B N 1
ATOM 2575 C CA . ASP B 1 42 ? 26.840 -5.123 6.035 1.00 15.93 42 ASP B CA 1
ATOM 2576 C C . ASP B 1 42 ? 27.950 -4.320 6.708 1.00 16.04 42 ASP B C 1
ATOM 2577 O O . ASP B 1 42 ? 27.723 -3.607 7.696 1.00 17.09 42 ASP B O 1
ATOM 2586 N N . GLU B 1 43 ? 29.160 -4.469 6.177 1.00 15.83 43 GLU B N 1
ATOM 2587 C CA . GLU B 1 43 ? 30.340 -3.840 6.768 1.00 16.21 43 GLU B CA 1
ATOM 2588 C C . GLU B 1 43 ? 30.306 -2.320 6.558 1.00 14.81 43 GLU B C 1
ATOM 2589 O O . GLU B 1 43 ? 30.587 -1.560 7.476 1.00 15.96 43 GLU B O 1
ATOM 2601 N N . ILE B 1 44 ? 29.916 -1.887 5.372 1.00 13.69 44 ILE B N 1
ATOM 2602 C CA . ILE B 1 44 ? 29.837 -0.457 5.105 1.00 13.69 44 ILE B CA 1
ATOM 2603 C C . ILE B 1 44 ? 28.723 0.211 5.919 1.00 15.64 44 ILE B C 1
ATOM 2604 O O . ILE B 1 44 ? 28.873 1.353 6.347 1.00 15.64 44 ILE B O 1
ATOM 2620 N N . ALA B 1 45 ? 27.636 -0.497 6.171 1.00 14.07 45 ALA B N 1
ATOM 2621 C CA . ALA B 1 45 ? 26.549 0.089 6.959 1.00 18.06 45 ALA B CA 1
ATOM 2622 C C . ALA B 1 45 ? 27.038 0.392 8.370 1.00 20.52 45 ALA B C 1
ATOM 2623 O O . ALA B 1 45 ? 26.676 1.419 8.954 1.00 25.40 45 ALA B O 1
ATOM 2630 N N . GLU B 1 46 ? 27.878 -0.478 8.905 1.00 18.94 46 GLU B N 1
ATOM 2631 C CA A GLU B 1 46 ? 28.434 -0.216 10.220 0.57 25.62 46 GLU B CA 1
ATOM 2632 C CA B GLU B 1 46 ? 28.490 -0.269 10.212 0.43 23.70 46 GLU B CA 1
ATOM 2633 C C . GLU B 1 46 ? 29.456 0.919 10.144 1.00 27.62 46 GLU B C 1
ATOM 2634 O O . GLU B 1 46 ? 29.390 1.874 10.931 1.00 23.86 46 GLU B O 1
ATOM 2657 N N . GLU B 1 47 ? 30.368 0.858 9.184 1.00 18.46 47 GLU B N 1
ATOM 2658 C CA . GLU B 1 47 ? 31.399 1.879 9.065 1.00 20.60 47 GLU B CA 1
ATOM 2659 C C . GLU B 1 47 ? 30.835 3.298 8.901 1.00 17.66 47 GLU B C 1
ATOM 2660 O O . GLU B 1 47 ? 31.391 4.249 9.445 1.00 23.65 47 GLU B O 1
ATOM 2672 N N . TYR B 1 48 ? 29.727 3.437 8.173 1.00 17.11 48 TYR B N 1
ATOM 2673 C CA . TYR B 1 48 ? 29.121 4.736 7.813 1.00 19.00 48 TYR B CA 1
ATOM 2674 C C . TYR B 1 48 ? 27.859 5.063 8.633 1.00 20.75 48 TYR B C 1
ATOM 2675 O O . TYR B 1 48 ? 27.093 5.958 8.279 1.00 19.33 48 TYR B O 1
ATOM 2693 N N A GLU B 1 49 ? 27.680 4.331 9.727 0.56 23.99 49 GLU B N 1
ATOM 2694 N N B GLU B 1 49 ? 27.686 4.336 9.733 0.44 23.26 49 GLU B N 1
ATOM 2695 C CA A GLU B 1 49 ? 26.504 4.445 10.596 0.56 31.07 49 GLU B CA 1
ATOM 2696 C CA B GLU B 1 49 ? 26.509 4.447 10.599 0.44 29.71 49 GLU B CA 1
ATOM 2697 C C A GLU B 1 49 ? 25.994 5.876 10.819 0.56 29.75 49 GLU B C 1
ATOM 2698 C C B GLU B 1 49 ? 25.997 5.879 10.794 0.44 28.81 49 GLU B C 1
ATOM 2699 O O A GLU B 1 49 ? 24.796 6.139 10.711 0.56 38.89 49 GLU B O 1
ATOM 2700 O O B GLU B 1 49 ? 24.805 6.147 10.646 0.44 36.16 49 GLU B O 1
ATOM 2723 N N . GLY B 1 50 ? 26.896 6.794 11.132 1.00 26.90 50 GLY B N 1
ATOM 2724 C CA . GLY B 1 50 ? 26.500 8.158 11.445 1.00 31.91 50 GLY B CA 1
ATOM 2725 C C . GLY B 1 50 ? 26.161 9.046 10.256 1.00 36.85 50 GLY B C 1
ATOM 2726 O O . GLY B 1 50 ? 25.612 10.133 10.435 1.00 29.20 50 GLY B O 1
ATOM 2730 N N . LYS B 1 51 ? 26.466 8.590 9.045 1.00 21.11 51 LYS B N 1
ATOM 2731 C CA A LYS B 1 51 ? 26.344 9.437 7.870 0.45 20.08 51 LYS B CA 1
ATOM 2732 C CA B LYS B 1 51 ? 26.351 9.428 7.861 0.55 20.97 51 LYS B CA 1
ATOM 2733 C C . LYS B 1 51 ? 25.322 8.909 6.878 1.00 20.00 51 LYS B C 1
ATOM 2734 O O . LYS B 1 51 ? 24.977 9.591 5.919 1.00 26.62 51 LYS B O 1
ATOM 2771 N N . LEU B 1 52 ? 24.848 7.699 7.100 1.00 15.85 52 LEU B N 1
ATOM 2772 C CA . LEU B 1 52 ? 24.137 7.054 6.045 1.00 18.57 52 LEU B CA 1
ATOM 2773 C C . LEU B 1 52 ? 23.272 5.985 6.590 1.00 13.36 52 LEU B C 1
ATOM 2774 O O . LEU B 1 52 ? 23.603 5.300 7.584 1.00 18.16 52 LEU B O 1
ATOM 2790 N N . LYS B 1 53 ? 22.109 5.896 5.970 1.00 16.59 53 LYS B N 1
ATOM 2791 C CA . LYS B 1 53 ? 21.159 4.867 6.252 1.00 19.03 53 LYS B CA 1
ATOM 2792 C C . LYS B 1 53 ? 21.234 3.868 5.096 1.00 19.36 53 LYS B C 1
ATOM 2793 O O . LYS B 1 53 ? 21.282 4.265 3.959 1.00 16.31 53 LYS B O 1
ATOM 2812 N N . VAL B 1 54 ? 21.294 2.587 5.402 1.00 14.63 54 VAL B N 1
ATOM 2813 C CA . VAL B 1 54 ? 21.321 1.534 4.379 1.00 14.18 54 VAL B CA 1
ATOM 2814 C C . VAL B 1 54 ? 20.035 0.689 4.373 1.00 13.06 54 VAL B C 1
ATOM 2815 O O . VAL B 1 54 ? 19.584 0.257 5.444 1.00 14.36 54 VAL B O 1
ATOM 2828 N N . ALA B 1 55 ? 19.449 0.477 3.191 1.00 10.91 55 ALA B N 1
ATOM 2829 C CA . ALA B 1 55 ? 18.197 -0.219 2.996 1.00 10.17 55 ALA B CA 1
ATOM 2830 C C . ALA B 1 55 ? 18.332 -1.250 1.901 1.00 10.33 55 ALA B C 1
ATOM 2831 O O . ALA B 1 55 ? 19.054 -1.027 0.910 1.00 12.26 55 ALA B O 1
ATOM 2838 N N . LYS B 1 56 ? 17.625 -2.357 2.060 1.00 9.34 56 LYS B N 1
ATOM 2839 C CA . LYS B 1 56 ? 17.587 -3.420 1.069 1.00 10.67 56 LYS B CA 1
ATOM 2840 C C . LYS B 1 56 ? 16.173 -3.597 0.537 1.00 9.35 56 LYS B C 1
ATOM 2841 O O . LYS B 1 56 ? 15.206 -3.608 1.294 1.00 11.28 56 LYS B O 1
ATOM 2860 N N . VAL B 1 57 ? 16.061 -3.683 -0.791 1.00 8.83 57 VAL B N 1
ATOM 2861 C CA . VAL B 1 57 ? 14.798 -3.856 -1.455 1.00 9.11 57 VAL B CA 1
ATOM 2862 C C . VAL B 1 57 ? 14.889 -5.056 -2.399 1.00 9.39 57 VAL B C 1
ATOM 2863 O O . VAL B 1 57 ? 15.643 -5.063 -3.370 1.00 9.29 57 VAL B O 1
ATOM 2876 N N . ASN B 1 58 ? 14.085 -6.079 -2.104 1.00 10.45 58 ASN B N 1
ATOM 2877 C CA . ASN B 1 58 ? 13.986 -7.245 -2.971 1.00 11.26 58 ASN B CA 1
ATOM 2878 C C . ASN B 1 58 ? 13.097 -6.904 -4.156 1.00 11.37 58 ASN B C 1
ATOM 2879 O O . ASN B 1 58 ? 11.916 -6.571 -3.973 1.00 13.06 58 ASN B O 1
ATOM 2890 N N . ILE B 1 59 ? 13.635 -6.975 -5.373 1.00 10.85 59 ILE B N 1
ATOM 2891 C CA . ILE B 1 59 ? 12.907 -6.450 -6.528 1.00 12.15 59 ILE B CA 1
ATOM 2892 C C . ILE B 1 59 ? 11.788 -7.378 -6.994 1.00 12.32 59 ILE B C 1
ATOM 2893 O O . ILE B 1 59 ? 10.817 -6.947 -7.650 1.00 15.69 59 ILE B O 1
ATOM 2909 N N . ASP B 1 60 ? 11.905 -8.649 -6.654 1.00 12.91 60 ASP B N 1
ATOM 2910 C CA . ASP B 1 60 ? 10.819 -9.576 -6.975 1.00 14.80 60 ASP B CA 1
ATOM 2911 C C . ASP B 1 60 ? 9.577 -9.274 -6.148 1.00 15.96 60 ASP B C 1
ATOM 2912 O O . ASP B 1 60 ? 8.442 -9.314 -6.647 1.00 18.79 60 ASP B O 1
ATOM 2921 N N . GLU B 1 61 ? 9.799 -9.000 -4.870 1.00 15.03 61 GLU B N 1
ATOM 2922 C CA . GLU B 1 61 ? 8.702 -8.778 -3.943 1.00 16.25 61 GLU B CA 1
ATOM 2923 C C . GLU B 1 61 ? 8.154 -7.350 -4.005 1.00 15.56 61 GLU B C 1
ATOM 2924 O O . GLU B 1 61 ? 7.039 -7.095 -3.526 1.00 16.12 61 GLU B O 1
ATOM 2936 N N . ASN B 1 62 ? 8.925 -6.456 -4.621 1.00 13.54 62 ASN B N 1
ATOM 2937 C CA . ASN B 1 62 ? 8.619 -5.023 -4.617 1.00 13.75 62 ASN B CA 1
ATOM 2938 C C . ASN B 1 62 ? 8.715 -4.456 -6.032 1.00 12.66 62 ASN B C 1
ATOM 2939 O O . ASN B 1 62 ? 9.558 -3.646 -6.350 1.00 12.93 62 ASN B O 1
ATOM 2950 N N . PRO B 1 63 ? 7.813 -4.915 -6.906 1.00 14.22 63 PRO B N 1
ATOM 2951 C CA . PRO B 1 63 ? 7.907 -4.512 -8.317 1.00 13.45 63 PRO B CA 1
ATOM 2952 C C . PRO B 1 63 ? 7.605 -3.034 -8.560 1.00 13.34 63 PRO B C 1
ATOM 2953 O O . PRO B 1 63 ? 8.056 -2.501 -9.546 1.00 15.46 63 PRO B O 1
ATOM 2964 N N . GLU B 1 64 ? 6.807 -2.395 -7.715 1.00 15.55 64 GLU B N 1
ATOM 2965 C CA . GLU B 1 64 ? 6.483 -1.006 -7.987 1.00 14.59 64 GLU B CA 1
ATOM 2966 C C . GLU B 1 64 ? 7.699 -0.118 -7.854 1.00 14.30 64 GLU B C 1
ATOM 2967 O O . GLU B 1 64 ? 7.913 0.775 -8.681 1.00 15.66 64 GLU B O 1
ATOM 2979 N N . THR B 1 65 ? 8.483 -0.354 -6.805 1.00 12.24 65 THR B N 1
ATOM 2980 C CA . THR B 1 65 ? 9.687 0.444 -6.565 1.00 11.19 65 THR B CA 1
ATOM 2981 C C . THR B 1 65 ? 10.700 0.160 -7.683 1.00 11.04 65 THR B C 1
ATOM 2982 O O . THR B 1 65 ? 11.313 1.077 -8.229 1.00 12.21 65 THR B O 1
ATOM 2993 N N . ALA B 1 66 ? 10.848 -1.111 -8.036 1.00 12.60 66 ALA B N 1
ATOM 2994 C CA . ALA B 1 66 ? 11.732 -1.494 -9.125 1.00 12.05 66 ALA B CA 1
ATOM 2995 C C . ALA B 1 66 ? 11.360 -0.784 -10.427 1.00 14.29 66 ALA B C 1
ATOM 2996 O O . ALA B 1 66 ? 12.215 -0.243 -11.106 1.00 14.77 66 ALA B O 1
ATOM 3003 N N . ALA B 1 67 ? 10.074 -0.763 -10.751 1.00 13.61 67 ALA B N 1
ATOM 3004 C CA . ALA B 1 67 ? 9.623 -0.117 -11.967 1.00 15.36 67 ALA B CA 1
ATOM 3005 C C . ALA B 1 67 ? 9.848 1.392 -11.902 1.00 16.50 67 ALA B C 1
ATOM 3006 O O . ALA B 1 67 ? 10.338 2.002 -12.856 1.00 17.35 67 ALA B O 1
ATOM 3013 N N . LYS B 1 68 ? 9.485 1.995 -10.774 1.00 13.72 68 LYS B N 1
ATOM 3014 C CA . LYS B 1 68 ? 9.567 3.439 -10.648 1.00 13.77 68 LYS B CA 1
ATOM 3015 C C . LYS B 1 68 ? 10.975 3.977 -10.851 1.00 12.66 68 LYS B C 1
ATOM 3016 O O . LYS B 1 68 ? 11.148 5.035 -11.477 1.00 15.75 68 LYS B O 1
ATOM 3035 N N . TYR B 1 69 ? 11.988 3.279 -10.336 1.00 13.59 69 TYR B N 1
ATOM 3036 C CA . TYR B 1 69 ? 13.357 3.781 -10.411 1.00 11.79 69 TYR B CA 1
ATOM 3037 C C . TYR B 1 69 ? 14.155 3.130 -11.528 1.00 12.17 69 TYR B C 1
ATOM 3038 O O . TYR B 1 69 ? 15.362 3.302 -11.586 1.00 14.69 69 TYR B O 1
ATOM 3056 N N . GLY B 1 70 ? 13.476 2.402 -12.414 1.00 14.72 70 GLY B N 1
ATOM 3057 C CA . GLY B 1 70 ? 14.118 1.854 -13.594 1.00 16.92 70 GLY B CA 1
ATOM 3058 C C . GLY B 1 70 ? 15.116 0.748 -13.287 1.00 14.63 70 GLY B C 1
ATOM 3059 O O . GLY B 1 70 ? 16.143 0.639 -13.968 1.00 15.65 70 GLY B O 1
ATOM 3063 N N . ILE B 1 71 ? 14.817 -0.087 -12.294 1.00 11.54 71 ILE B N 1
ATOM 3064 C CA . ILE B 1 71 ? 15.744 -1.156 -11.881 1.00 11.10 71 ILE B CA 1
ATOM 3065 C C . ILE B 1 71 ? 15.568 -2.338 -12.805 1.00 16.27 71 ILE B C 1
ATOM 3066 O O . ILE B 1 71 ? 14.656 -3.148 -12.650 1.00 19.69 71 ILE B O 1
ATOM 3082 N N A ARG B 1 72 ? 16.465 -2.424 -13.782 0.43 13.05 72 ARG B N 1
ATOM 3083 N N B ARG B 1 72 ? 16.452 -2.435 -13.790 0.57 13.41 72 ARG B N 1
ATOM 3084 C CA A ARG B 1 72 ? 16.342 -3.386 -14.874 0.43 15.49 72 ARG B CA 1
ATOM 3085 C CA B ARG B 1 72 ? 16.313 -3.434 -14.848 0.57 19.22 72 ARG B CA 1
ATOM 3086 C C A ARG B 1 72 ? 17.317 -4.549 -14.795 0.43 24.08 72 ARG B C 1
ATOM 3087 C C B ARG B 1 72 ? 17.268 -4.612 -14.694 0.57 17.72 72 ARG B C 1
ATOM 3088 O O A ARG B 1 72 ? 17.115 -5.559 -15.451 0.43 14.37 72 ARG B O 1
ATOM 3089 O O B ARG B 1 72 ? 16.987 -5.712 -15.170 0.57 36.31 72 ARG B O 1
ATOM 3130 N N . GLY B 1 73 ? 18.393 -4.380 -14.042 1.00 17.76 73 GLY B N 1
ATOM 3131 C CA . GLY B 1 73 ? 19.375 -5.431 -13.830 1.00 13.11 73 GLY B CA 1
ATOM 3132 C C . GLY B 1 73 ? 20.025 -5.153 -12.502 1.00 10.24 73 GLY B C 1
ATOM 3133 O O . GLY B 1 73 ? 20.015 -4.002 -12.042 1.00 14.30 73 GLY B O 1
ATOM 3137 N N . ILE B 1 74 ? 20.520 -6.199 -11.853 1.00 9.45 74 ILE B N 1
ATOM 3138 C CA . ILE B 1 74 ? 21.067 -6.077 -10.522 1.00 8.35 74 ILE B CA 1
ATOM 3139 C C . ILE B 1 74 ? 22.408 -6.786 -10.492 1.00 8.69 74 ILE B C 1
ATOM 3140 O O . ILE B 1 74 ? 22.708 -7.609 -11.365 1.00 10.49 74 ILE B O 1
ATOM 3156 N N . PRO B 1 75 ? 23.251 -6.453 -9.506 1.00 8.22 75 PRO B N 1
ATOM 3157 C CA . PRO B 1 75 ? 23.081 -5.448 -8.455 1.00 8.53 75 PRO B CA 1
ATOM 3158 C C . PRO B 1 75 ? 22.891 -4.039 -8.992 1.00 8.93 75 PRO B C 1
ATOM 3159 O O . PRO B 1 75 ? 23.510 -3.636 -9.988 1.00 9.29 75 PRO B O 1
ATOM 3170 N N . THR B 1 76 ? 22.033 -3.288 -8.324 1.00 7.35 76 THR B N 1
ATOM 3171 C CA . THR B 1 76 ? 21.958 -1.846 -8.506 1.00 7.46 76 THR B CA 1
ATOM 3172 C C . THR B 1 76 ? 21.936 -1.216 -7.120 1.00 7.12 76 THR B C 1
ATOM 3173 O O . THR B 1 76 ? 21.201 -1.661 -6.232 1.00 8.23 76 THR B O 1
ATOM 3184 N N . LEU B 1 77 ? 22.815 -0.238 -6.898 1.00 6.76 77 LEU B N 1
ATOM 3185 C CA . LEU B 1 77 ? 22.843 0.555 -5.676 1.00 7.35 77 LEU B CA 1
ATOM 3186 C C . LEU B 1 77 ? 22.454 1.971 -6.010 1.00 7.39 77 LEU B C 1
ATOM 3187 O O . LEU B 1 77 ? 22.958 2.556 -6.955 1.00 8.38 77 LEU B O 1
ATOM 3203 N N . MET B 1 78 ? 21.565 2.549 -5.249 1.00 7.41 78 MET B N 1
ATOM 3204 C CA A MET B 1 78 ? 21.087 3.889 -5.506 0.64 9.08 78 MET B CA 1
ATOM 3205 C CA B MET B 1 78 ? 21.118 3.913 -5.500 0.36 6.15 78 MET B CA 1
ATOM 3206 C C . MET B 1 78 ? 21.142 4.675 -4.207 1.00 7.67 78 MET B C 1
ATOM 3207 O O . MET B 1 78 ? 20.557 4.259 -3.209 1.00 8.26 78 MET B O 1
ATOM 3234 N N . LEU B 1 79 ? 21.815 5.820 -4.223 1.00 8.33 79 LEU B N 1
ATOM 3235 C CA . LEU B 1 79 ? 21.913 6.684 -3.067 1.00 8.59 79 LEU B CA 1
ATOM 3236 C C . LEU B 1 79 ? 20.837 7.757 -3.167 1.00 9.16 79 LEU B C 1
ATOM 3237 O O . LEU B 1 79 ? 20.791 8.506 -4.181 1.00 9.57 79 LEU B O 1
ATOM 3253 N N . PHE B 1 80 ? 19.996 7.855 -2.127 1.00 8.93 80 PHE B N 1
ATOM 3254 C CA . PHE B 1 80 ? 18.949 8.860 -2.062 1.00 10.26 80 PHE B CA 1
ATOM 3255 C C . PHE B 1 80 ? 19.325 9.944 -1.045 1.00 11.03 80 PHE B C 1
ATOM 3256 O O . PHE B 1 80 ? 19.821 9.629 0.027 1.00 12.97 80 PHE B O 1
ATOM 3273 N N . LYS B 1 81 ? 19.125 11.199 -1.444 1.00 12.67 81 LYS B N 1
ATOM 3274 C CA A LYS B 1 81 ? 19.301 12.352 -0.557 0.66 14.89 81 LYS B CA 1
ATOM 3275 C CA B LYS B 1 81 ? 19.305 12.344 -0.559 0.34 14.30 81 LYS B CA 1
ATOM 3276 C C . LYS B 1 81 ? 18.105 13.242 -0.733 1.00 15.01 81 LY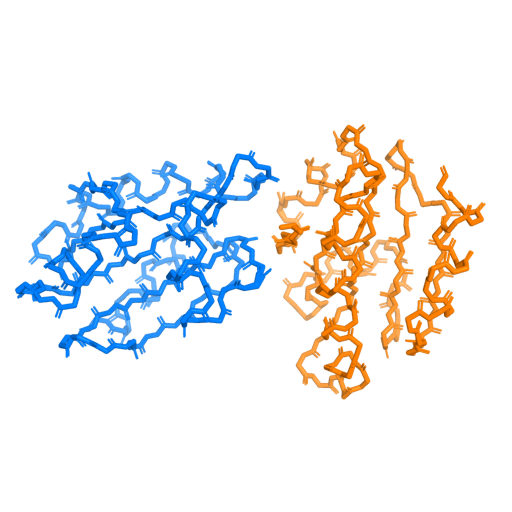S B C 1
ATOM 3277 O O . LYS B 1 81 ? 17.710 13.520 -1.846 1.00 15.49 81 LYS B O 1
ATOM 3312 N N . ASN B 1 82 ? 17.534 13.680 0.384 1.00 20.20 82 ASN B N 1
ATOM 3313 C CA . ASN B 1 82 ? 16.418 14.608 0.358 1.00 19.95 82 ASN B CA 1
ATOM 3314 C C . ASN B 1 82 ? 15.283 14.157 -0.550 1.00 17.91 82 ASN B C 1
ATOM 3315 O O . ASN B 1 82 ? 14.681 14.962 -1.262 1.00 22.79 82 ASN B O 1
ATOM 3326 N N . GLY B 1 83 ? 14.997 12.857 -0.552 1.00 14.62 83 GLY B N 1
ATOM 3327 C CA . GLY B 1 83 ? 13.879 12.331 -1.318 1.00 16.24 83 GLY B CA 1
ATOM 3328 C C . GLY B 1 83 ? 14.163 12.146 -2.792 1.00 15.44 83 GLY B C 1
ATOM 3329 O O . GLY B 1 83 ? 13.252 11.868 -3.569 1.00 16.99 83 GLY B O 1
ATOM 3333 N N . GLU B 1 84 ? 15.424 12.294 -3.185 1.00 14.84 84 GLU B N 1
ATOM 3334 C CA . GLU B 1 84 ? 15.771 12.249 -4.590 1.00 13.91 84 GLU B CA 1
ATOM 3335 C C . GLU B 1 84 ? 16.979 11.366 -4.813 1.00 12.39 84 GLU B C 1
ATOM 3336 O O . GLU B 1 84 ? 17.782 11.162 -3.924 1.00 13.83 84 GLU B O 1
ATOM 3348 N N . VAL B 1 85 ? 17.121 10.837 -6.020 1.00 13.53 85 VAL B N 1
ATOM 3349 C CA . VAL B 1 85 ? 18.277 10.008 -6.342 1.00 13.79 85 VAL B CA 1
ATOM 3350 C C . VAL B 1 85 ? 19.495 10.866 -6.623 1.00 12.11 85 VAL B C 1
ATOM 3351 O O . VAL B 1 85 ? 19.505 11.654 -7.572 1.00 14.40 85 VAL B O 1
ATOM 3364 N N . ALA B 1 86 ? 20.511 10.711 -5.790 1.00 10.89 86 ALA B N 1
ATOM 3365 C CA . ALA B 1 86 ? 21.783 11.416 -5.931 1.00 11.54 86 ALA B CA 1
ATOM 3366 C C . ALA B 1 86 ? 22.784 10.702 -6.848 1.00 10.25 86 ALA B C 1
ATOM 3367 O O . ALA B 1 86 ? 23.586 11.355 -7.496 1.00 10.74 86 ALA B O 1
ATOM 3374 N N . ALA B 1 87 ? 22.750 9.373 -6.861 1.00 9.27 87 ALA B N 1
ATOM 3375 C CA . ALA B 1 87 ? 23.665 8.607 -7.674 1.00 8.86 87 ALA B CA 1
ATOM 3376 C C . ALA B 1 87 ? 23.272 7.161 -7.746 1.00 8.14 87 ALA B C 1
ATOM 3377 O O . ALA B 1 87 ? 22.656 6.640 -6.815 1.00 8.21 87 ALA B O 1
ATOM 3384 N N . THR B 1 88 ? 23.685 6.509 -8.817 1.00 8.06 88 THR B N 1
ATOM 3385 C CA . THR B 1 88 ? 23.334 5.119 -9.073 1.00 8.57 88 THR B CA 1
ATOM 3386 C C . THR B 1 88 ? 24.539 4.374 -9.596 1.00 9.01 88 THR B C 1
ATOM 3387 O O . THR B 1 88 ? 25.243 4.875 -10.464 1.00 10.26 88 THR B O 1
ATOM 3398 N N . LYS B 1 89 ? 24.795 3.185 -9.065 1.00 9.05 89 LYS B N 1
ATOM 3399 C CA . LYS B 1 89 ? 25.818 2.292 -9.556 1.00 9.63 89 LYS B CA 1
ATOM 3400 C C . LYS B 1 89 ? 25.215 0.938 -9.898 1.00 9.87 89 LYS B C 1
ATOM 3401 O O . LYS B 1 89 ? 24.460 0.380 -9.106 1.00 10.51 89 LYS B O 1
ATOM 3420 N N . VAL B 1 90 ? 25.506 0.404 -11.080 1.00 10.72 90 VAL B N 1
ATOM 3421 C CA A VAL B 1 90 ? 25.023 -0.905 -11.438 0.65 13.27 90 VAL B CA 1
ATOM 3422 C CA B VAL B 1 90 ? 25.029 -0.925 -11.430 0.35 14.37 90 VAL B CA 1
ATOM 3423 C C . VAL B 1 90 ? 26.207 -1.865 -11.501 1.00 16.25 90 VAL B C 1
ATOM 3424 O O . VAL B 1 90 ? 27.300 -1.495 -11.963 1.00 21.37 90 VAL B O 1
ATOM 3447 N N . GLY B 1 91 ? 26.006 -3.078 -11.008 1.00 13.14 91 GLY B N 1
ATOM 3448 C CA . GLY B 1 91 ? 27.054 -4.070 -10.984 1.00 15.09 91 GLY B CA 1
ATOM 3449 C C . GLY B 1 91 ? 27.750 -4.153 -9.645 1.00 14.93 91 GLY B C 1
ATOM 3450 O O . GLY B 1 91 ? 27.731 -3.223 -8.847 1.00 16.87 91 GLY B O 1
ATOM 3454 N N . ALA B 1 92 ? 28.376 -5.290 -9.388 1.00 16.23 92 ALA B N 1
ATOM 3455 C CA . ALA B 1 92 ? 29.063 -5.485 -8.132 1.00 18.18 92 ALA B CA 1
ATOM 3456 C C . ALA B 1 92 ? 30.229 -4.518 -8.068 1.00 29.86 92 ALA B C 1
ATOM 3457 O O . ALA B 1 92 ? 30.808 -4.147 -9.090 1.00 25.81 92 ALA B O 1
ATOM 3464 N N . LEU B 1 93 ? 30.536 -4.058 -6.868 1.00 22.24 93 LEU B N 1
ATOM 3465 C CA . LEU B 1 93 ? 31.775 -3.334 -6.670 1.00 26.79 93 LEU B CA 1
ATOM 3466 C C . LEU B 1 93 ? 32.403 -3.728 -5.352 1.00 17.61 93 LEU B C 1
ATOM 3467 O O . LEU B 1 93 ? 31.775 -4.326 -4.488 1.00 19.86 93 LEU B O 1
ATOM 3483 N N . SER B 1 94 ? 33.674 -3.403 -5.230 1.00 16.04 94 SER B N 1
ATOM 3484 C CA . SER B 1 94 ? 34.439 -3.692 -4.030 1.00 18.07 94 SER B CA 1
ATOM 3485 C C . SER B 1 94 ? 34.134 -2.713 -2.925 1.00 15.62 94 SER B C 1
ATOM 3486 O O . SER B 1 94 ? 33.506 -1.686 -3.152 1.00 14.01 94 SER B O 1
ATOM 3494 N N . LYS B 1 95 ? 34.598 -3.020 -1.725 1.00 15.08 95 LYS B N 1
ATOM 3495 C CA . LYS B 1 95 ? 34.451 -2.109 -0.616 1.00 15.71 95 LYS B CA 1
ATOM 3496 C C . LYS B 1 95 ? 35.090 -0.758 -0.922 1.00 15.98 95 LYS B C 1
ATOM 3497 O O . LYS B 1 95 ? 34.503 0.285 -0.647 1.00 14.08 95 LYS B O 1
ATOM 3516 N N . SER B 1 96 ? 36.300 -0.759 -1.455 1.00 14.38 96 SER B N 1
ATOM 3517 C CA . SER B 1 96 ? 36.935 0.522 -1.730 1.00 15.18 96 SER B CA 1
ATOM 3518 C C . SER B 1 96 ? 36.184 1.304 -2.830 1.00 15.30 96 SER B C 1
ATOM 3519 O O . SER B 1 96 ? 36.058 2.525 -2.751 1.00 14.35 96 SER B O 1
ATOM 3527 N N . GLN B 1 97 ? 35.683 0.620 -3.852 1.00 13.27 97 GLN B N 1
ATOM 3528 C CA . GLN B 1 97 ? 34.850 1.289 -4.856 1.00 13.57 97 GLN B CA 1
ATOM 3529 C C . GLN B 1 97 ? 33.570 1.864 -4.267 1.00 12.07 97 GLN B C 1
ATOM 3530 O O . GLN B 1 97 ? 33.147 2.956 -4.645 1.00 12.07 97 GLN B O 1
ATOM 3544 N N . LEU B 1 98 ? 32.973 1.124 -3.347 1.00 11.00 98 LEU B N 1
ATOM 3545 C CA . LEU B 1 98 ? 31.766 1.597 -2.689 1.00 11.24 98 LEU B CA 1
ATOM 3546 C C . LEU B 1 98 ? 32.076 2.834 -1.856 1.00 12.09 98 LEU B C 1
ATOM 3547 O O . LEU B 1 98 ? 31.297 3.792 -1.891 1.00 11.65 98 LEU B O 1
ATOM 3563 N N . LYS B 1 99 ? 33.190 2.841 -1.132 1.00 11.82 99 LYS B N 1
ATOM 3564 C CA . LYS B 1 99 ? 33.530 4.026 -0.357 1.00 11.32 99 LYS B CA 1
ATOM 3565 C C . LYS B 1 99 ? 33.818 5.233 -1.239 1.00 11.65 99 LYS B C 1
ATOM 3566 O O . LYS B 1 99 ? 33.488 6.350 -0.882 1.00 13.80 99 LYS B O 1
ATOM 3585 N N A GLU B 1 100 ? 34.441 5.000 -2.383 0.50 13.31 100 GLU B N 1
ATOM 3586 N N B GLU B 1 100 ? 34.415 5.010 -2.394 0.50 13.29 100 GLU B N 1
ATOM 3587 C CA A GLU B 1 100 ? 34.699 6.074 -3.340 0.50 12.94 100 GLU B CA 1
ATOM 3588 C CA B GLU B 1 100 ? 34.678 6.111 -3.316 0.50 12.40 100 GLU B CA 1
ATOM 3589 C C A GLU B 1 100 ? 33.373 6.691 -3.775 0.50 12.78 100 GLU B C 1
ATOM 3590 C C B GLU B 1 100 ? 33.377 6.702 -3.831 0.50 12.47 100 GLU B C 1
ATOM 3591 O O A GLU B 1 100 ? 33.215 7.920 -3.764 0.50 12.29 100 GLU B O 1
ATOM 3592 O O B GLU B 1 100 ? 33.249 7.923 -3.974 0.50 13.17 100 GLU B O 1
ATOM 3615 N N . PHE B 1 101 ? 32.415 5.829 -4.115 1.00 10.30 101 PHE B N 1
ATOM 3616 C CA . PHE B 1 101 ? 31.093 6.258 -4.550 1.00 12.20 101 PHE B CA 1
ATOM 3617 C C . PHE B 1 101 ? 30.405 7.033 -3.431 1.00 13.73 101 PHE B C 1
ATOM 3618 O O . PHE B 1 101 ? 29.853 8.110 -3.665 1.00 13.02 101 PHE B O 1
ATOM 3635 N N . LEU B 1 102 ? 30.432 6.526 -2.204 1.00 10.36 102 LEU B N 1
ATOM 3636 C CA . LEU B 1 102 ? 29.749 7.192 -1.114 1.00 12.49 102 LEU B CA 1
ATOM 3637 C C . LEU B 1 102 ? 30.405 8.524 -0.812 1.00 12.90 102 LEU B C 1
ATOM 3638 O O . LEU B 1 102 ? 29.727 9.549 -0.657 1.00 14.72 102 LEU B O 1
ATOM 3654 N N . ASP B 1 103 ? 31.726 8.522 -0.711 1.00 13.28 103 ASP B N 1
ATOM 3655 C CA . ASP B 1 103 ? 32.425 9.726 -0.293 1.00 13.67 103 ASP B CA 1
ATOM 3656 C C . ASP B 1 103 ? 32.234 10.882 -1.265 1.00 16.18 103 ASP B C 1
ATOM 3657 O O . ASP B 1 103 ? 32.157 12.031 -0.857 1.00 16.97 103 ASP B O 1
ATOM 3666 N N . ALA B 1 104 ? 32.115 10.573 -2.548 1.00 14.77 104 ALA B N 1
ATOM 3667 C CA . ALA B 1 104 ? 31.904 11.603 -3.550 1.00 14.73 104 ALA B CA 1
ATOM 3668 C C . ALA B 1 104 ? 30.474 12.132 -3.587 1.00 17.91 104 ALA B C 1
ATOM 3669 O O . ALA B 1 104 ? 30.252 13.300 -3.940 1.00 20.45 104 ALA B O 1
ATOM 3676 N N . ASN B 1 105 ? 29.512 11.293 -3.219 1.00 14.29 105 ASN B N 1
ATOM 3677 C CA . ASN B 1 105 ? 28.102 11.601 -3.452 1.00 14.33 105 ASN B CA 1
ATOM 3678 C C . ASN B 1 105 ? 27.321 11.959 -2.189 1.00 18.68 105 ASN B C 1
ATOM 3679 O O . ASN B 1 105 ? 26.222 12.504 -2.284 1.00 23.83 105 ASN B O 1
ATOM 3690 N N . LEU B 1 106 ? 27.864 11.661 -1.013 1.00 18.00 106 LEU B N 1
ATOM 3691 C CA . LEU B 1 106 ? 27.226 12.060 0.232 1.00 22.33 106 LEU B CA 1
ATOM 3692 C C . LEU B 1 106 ? 27.334 13.564 0.430 1.00 25.08 106 LEU B C 1
ATOM 3693 O O . LEU B 1 106 ? 26.335 14.217 0.735 1.00 36.40 106 LEU B O 1
#

Sequence (210 aa):
SIIHVTDDSFDQQDVLKADDKKPVLVDFWAEEWCGPCKKMMIAPIILDEIAEEYEEGKLLKVAKVNIDENPETAAKYGIRRGIPTLMMLFKNGEVAATKKVVGALSKSQLKKEEFLDANLSSIIHVTDDDSFDQDVLKADKKPVLVDFWAEEWCGPCKMMIAPILDEIAEEEYEEGKKLKVAKVNIDENPETAAKYGIRRGIPTLMMLFKKNGEVAATKVVGALSKSQLKEEFLDANL

Foldseek 3Di:
DEEEAAQVCCCPPAQVDPAKEKEWEAEPVDPLSVVCVVLVVVVCVVCVVHYYYYYYHCVRHVVVCVVVVPDADRKIFIDDNSHTQDIDHDHDDSVVVVVVVVVRD/DEEEDALVCCCPPAQVDPAKEKEWEDEPPDPLSVVCVVLVVVVCVVCVPHYYYYYYHCVRHVVVCVVVVPDDDRKIFIDDNRHTQDIDHDHDDSVVVCVVVVVRD

Nearest PDB structures (foldseek):
  2yn1-assembly2_B  TM=1.010E+00  e=2.276E-22  synthetic construct
  5xoc-assembly1_B  TM=9.918E-01  e=4.728E-19  Escherichia coli K-12
  2eio-assembly4_D  TM=9.887E-01  e=5.406E-19  Escherichia coli
  2tir-assembly1_A  TM=9.879E-01  e=6.181E-19  Escherichia coli
  5hr3-assembly2_B  TM=9.828E-01  e=6.609E-19  Escherichia coli